Protein AF-A0A2V2RTF0-F1 (afdb_monomer_lite)

Secondary structure (DSSP, 8-state):
-PPP-PPPPHHHHTTEEEEEEEPPSEEEETTEEEE-EEEEESS---TTEEEEEEETTEEPPPEE--SSHHHHHHHHHHHHHTSTTEEEEEE-TTS-EEEEEEPTTPPP-EEEEEEEESS----EEEESSPEEEEEEEEEEE-GGGGGGS-GGGTTS-EEEEEESS----SSSSPPPEEEE-STTSB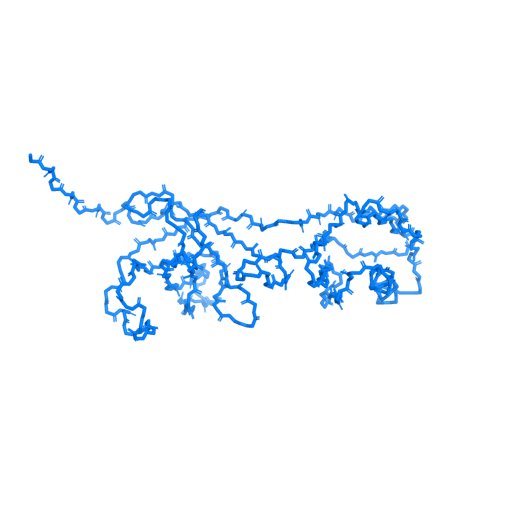T-EEEEEEEEEES--GGGTPPPEEEEEEEE-PPPTT--

Radius of gyration: 21.45 Å; chains: 1; bounding box: 54×46×63 Å

Structure (mmCIF, N/CA/C/O backbone):
data_AF-A0A2V2RTF0-F1
#
_entry.id   AF-A0A2V2RTF0-F1
#
loop_
_atom_site.group_PDB
_atom_site.id
_atom_site.type_symbol
_atom_site.label_atom_id
_atom_site.label_alt_id
_atom_site.label_comp_id
_atom_site.label_asym_id
_atom_site.label_entity_id
_atom_site.label_seq_id
_atom_site.pdbx_PDB_ins_code
_atom_site.Cartn_x
_atom_site.Cartn_y
_atom_site.Cartn_z
_atom_site.occupancy
_atom_site.B_iso_or_equiv
_atom_site.auth_seq_id
_atom_site.auth_comp_id
_atom_site.auth_asym_id
_atom_site.auth_atom_id
_atom_site.pdbx_PDB_model_num
ATOM 1 N N . MET A 1 1 ? -19.819 -15.162 41.326 1.00 40.41 1 MET A N 1
ATOM 2 C CA . MET A 1 1 ? -19.780 -13.685 41.301 1.00 40.41 1 MET A CA 1
ATOM 3 C C . MET A 1 1 ? -18.695 -13.285 40.323 1.00 40.41 1 MET A C 1
ATOM 5 O O . MET A 1 1 ? -17.547 -13.634 40.558 1.00 40.41 1 MET A O 1
ATOM 9 N N . ILE A 1 2 ? -19.062 -12.668 39.200 1.00 38.56 2 ILE A N 1
ATOM 10 C CA . ILE A 1 2 ? -18.085 -12.057 38.290 1.00 38.56 2 ILE A CA 1
ATOM 11 C C . ILE A 1 2 ? -17.623 -10.772 38.990 1.00 38.56 2 ILE A C 1
ATOM 13 O O . ILE A 1 2 ? -18.493 -10.026 39.449 1.00 38.56 2 ILE A O 1
ATOM 17 N N . PRO A 1 3 ? -16.313 -10.540 39.169 1.00 41.34 3 PRO A N 1
ATOM 18 C CA . PRO A 1 3 ? -15.844 -9.319 39.806 1.00 41.34 3 PRO A CA 1
ATOM 19 C C . PRO A 1 3 ? -16.335 -8.096 39.012 1.00 41.34 3 PRO A C 1
ATOM 21 O O . PRO A 1 3 ? -16.436 -8.175 37.783 1.00 41.34 3 PRO A O 1
ATOM 24 N N . PRO A 1 4 ? -16.657 -6.976 39.684 1.00 51.25 4 PRO A N 1
ATOM 25 C CA . PRO A 1 4 ? -16.938 -5.730 38.987 1.00 51.25 4 PRO A CA 1
ATOM 26 C C . PRO A 1 4 ? -15.730 -5.390 38.111 1.00 51.25 4 PRO A C 1
ATOM 28 O O . PRO A 1 4 ? -14.595 -5.448 38.580 1.00 51.25 4 PRO A O 1
ATOM 31 N N . ILE A 1 5 ? -15.965 -5.061 36.841 1.00 55.69 5 ILE A N 1
ATOM 32 C CA . ILE A 1 5 ? -14.917 -4.497 35.990 1.00 55.69 5 ILE A CA 1
ATOM 33 C C . ILE A 1 5 ? -14.564 -3.151 36.622 1.00 55.69 5 ILE A C 1
ATOM 35 O O . ILE A 1 5 ? -15.391 -2.237 36.605 1.00 55.69 5 ILE A O 1
ATOM 39 N N . GLU A 1 6 ? -13.387 -3.048 37.240 1.00 55.06 6 GLU A N 1
ATOM 40 C CA . GLU A 1 6 ? -12.936 -1.768 37.774 1.00 55.06 6 GLU A CA 1
ATOM 41 C C . GLU A 1 6 ? -12.882 -0.741 36.635 1.00 55.06 6 GLU A C 1
ATOM 43 O O . GLU A 1 6 ? -12.423 -1.068 35.532 1.00 55.06 6 GLU A O 1
ATOM 48 N N . PRO A 1 7 ? -13.381 0.489 36.854 1.00 58.69 7 PRO A N 1
ATOM 49 C CA . PRO A 1 7 ? -13.248 1.533 35.856 1.00 58.69 7 PRO A CA 1
ATOM 50 C C . PRO A 1 7 ? -11.755 1.755 35.611 1.00 58.69 7 PRO A C 1
ATOM 52 O O . PRO A 1 7 ? -11.016 2.053 36.548 1.00 58.69 7 PRO A O 1
ATOM 55 N N . LEU A 1 8 ? -11.324 1.591 34.355 1.00 57.06 8 LEU A N 1
ATOM 56 C CA . LEU A 1 8 ? -9.943 1.847 33.947 1.00 57.06 8 LEU A CA 1
ATOM 57 C C . LEU A 1 8 ? -9.476 3.186 34.519 1.00 57.06 8 LEU A C 1
ATOM 59 O O . LEU A 1 8 ? -10.174 4.200 34.393 1.00 57.06 8 LEU A O 1
ATOM 63 N N . SER A 1 9 ? -8.288 3.198 35.122 1.00 58.91 9 SER A N 1
ATOM 64 C CA . SER A 1 9 ? -7.698 4.435 35.623 1.00 58.91 9 SER A CA 1
ATOM 65 C C . SER A 1 9 ? -7.591 5.456 34.481 1.00 58.91 9 SER A C 1
ATOM 67 O O . SER A 1 9 ? -7.272 5.079 33.347 1.00 58.91 9 SER A O 1
ATOM 69 N N . PRO A 1 10 ? -7.781 6.765 34.739 1.00 53.75 10 PRO A N 1
ATOM 70 C CA . PRO A 1 10 ? -7.604 7.798 33.721 1.00 53.75 10 PRO A CA 1
ATOM 71 C C . PRO A 1 10 ? -6.243 7.701 33.020 1.00 53.75 10 PRO A C 1
ATOM 73 O O . PRO A 1 10 ? -6.144 7.969 31.829 1.00 53.75 10 PRO A O 1
ATOM 76 N N . PHE A 1 11 ? -5.204 7.256 33.736 1.00 50.38 11 PHE A N 1
ATOM 77 C CA . PHE A 1 11 ? -3.858 7.080 33.191 1.00 50.38 11 PHE A CA 1
ATOM 78 C C . PHE A 1 11 ? -3.692 5.841 32.318 1.00 50.38 11 PHE A C 1
ATOM 80 O O . PHE A 1 11 ? -2.831 5.819 31.444 1.00 50.38 11 PHE A O 1
ATOM 87 N N . GLU A 1 12 ? -4.529 4.828 32.514 1.00 53.38 12 GLU A N 1
ATOM 88 C CA . GLU A 1 12 ? -4.493 3.589 31.744 1.00 53.38 12 GLU A CA 1
ATOM 89 C C . GLU A 1 12 ? -5.116 3.713 30.358 1.00 53.38 12 GLU A C 1
ATOM 91 O O . GLU A 1 12 ? -4.855 2.857 29.512 1.00 53.38 12 GLU A O 1
ATOM 96 N N . VAL A 1 13 ? -5.907 4.765 30.154 1.00 60.66 13 VAL A N 1
ATOM 97 C CA . VAL A 1 13 ? -6.506 5.172 28.882 1.00 60.66 13 VAL A CA 1
ATOM 98 C C . VAL A 1 13 ? -5.481 5.883 27.988 1.00 60.66 13 VAL A C 1
ATOM 100 O O . VAL A 1 13 ? -5.520 5.748 26.761 1.00 60.66 13 VAL A O 1
ATOM 103 N N . PHE A 1 14 ? -4.530 6.603 28.589 1.00 65.62 14 PHE A N 1
ATOM 104 C CA . PHE A 1 14 ? -3.477 7.316 27.871 1.00 65.62 14 PHE A CA 1
ATOM 105 C C . PHE A 1 14 ? -2.354 6.365 27.426 1.00 65.62 14 PHE A C 1
ATOM 107 O O . PHE A 1 14 ? -1.974 5.445 28.144 1.00 65.62 14 PHE A O 1
ATOM 114 N N . ARG A 1 15 ? -1.788 6.613 26.234 1.00 77.44 15 ARG A N 1
ATOM 115 C CA . ARG A 1 15 ? -0.706 5.809 25.622 1.00 77.44 15 ARG A CA 1
ATOM 116 C C . ARG A 1 15 ? -1.048 4.324 25.443 1.00 77.44 15 ARG A C 1
ATOM 118 O O . ARG A 1 15 ? -0.169 3.466 25.475 1.00 77.44 15 ARG A O 1
ATOM 125 N N . THR A 1 16 ? -2.320 4.025 25.223 1.00 85.31 16 THR A N 1
ATOM 126 C CA . THR A 1 16 ? -2.782 2.684 24.888 1.00 85.31 16 THR A CA 1
ATOM 127 C C . THR A 1 16 ? -2.128 2.231 23.578 1.00 85.31 16 THR A C 1
ATOM 129 O O . THR A 1 16 ? -2.250 2.941 22.576 1.00 85.31 16 THR A O 1
ATOM 132 N N . PRO A 1 17 ? -1.425 1.084 23.554 1.00 87.62 17 PRO A N 1
ATOM 133 C CA . PRO A 1 17 ? -0.827 0.572 22.331 1.00 87.62 17 PRO A CA 1
ATOM 134 C C . PRO A 1 17 ? -1.913 0.142 21.343 1.00 87.62 17 PRO A C 1
ATOM 136 O O . PRO A 1 17 ? -2.856 -0.574 21.700 1.00 87.62 17 PRO A O 1
ATOM 139 N N . ILE A 1 18 ? -1.756 0.576 20.097 1.00 87.94 18 ILE A N 1
ATOM 140 C CA . ILE A 1 18 ? -2.642 0.243 18.985 1.00 87.94 18 ILE A CA 1
ATOM 141 C C . ILE A 1 18 ? -1.829 -0.262 17.793 1.00 87.94 18 ILE A C 1
ATOM 143 O O . ILE A 1 18 ? -0.667 0.107 17.602 1.00 87.94 18 ILE A O 1
ATOM 147 N N . GLN A 1 19 ? -2.465 -1.090 16.975 1.00 89.75 19 GLN A N 1
ATOM 148 C CA . GLN A 1 19 ? -1.982 -1.461 15.651 1.00 89.75 19 GLN A CA 1
ATOM 149 C C . GLN A 1 19 ? -2.931 -0.904 14.608 1.00 89.75 19 GLN A C 1
ATOM 151 O O . GLN A 1 19 ? -4.137 -1.134 14.680 1.00 89.75 19 GLN A O 1
ATOM 156 N N . ILE A 1 20 ? -2.372 -0.184 13.646 1.00 87.50 20 ILE A N 1
ATOM 157 C CA . ILE A 1 20 ? -3.095 0.310 12.484 1.00 87.50 20 ILE A CA 1
ATOM 158 C C . ILE A 1 20 ? -2.726 -0.595 11.316 1.00 87.50 20 ILE A C 1
ATOM 160 O O . ILE A 1 20 ? -1.548 -0.770 11.006 1.00 87.50 20 ILE A O 1
ATOM 164 N N . ARG A 1 21 ? -3.732 -1.186 10.689 1.00 85.19 21 ARG A N 1
ATOM 165 C CA . ARG A 1 21 ? -3.620 -1.974 9.471 1.00 85.19 21 ARG A CA 1
ATOM 166 C C . ARG A 1 21 ? -4.060 -1.093 8.309 1.00 85.19 21 ARG A C 1
ATOM 168 O O . ARG A 1 21 ? -5.244 -0.789 8.183 1.00 85.19 21 ARG A O 1
ATOM 175 N N . ARG A 1 22 ? -3.090 -0.691 7.490 1.00 84.44 22 ARG A N 1
ATOM 176 C CA . ARG A 1 22 ? -3.286 0.152 6.311 1.00 84.44 22 ARG A CA 1
ATOM 177 C C . ARG A 1 22 ? -3.278 -0.688 5.046 1.00 84.44 22 ARG A C 1
ATOM 179 O O . ARG A 1 22 ? -2.286 -1.364 4.769 1.00 84.44 22 ARG A O 1
ATOM 186 N N . PHE A 1 23 ? -4.377 -0.635 4.310 1.00 80.62 23 PHE A N 1
ATOM 187 C CA . PHE A 1 23 ? -4.570 -1.357 3.057 1.00 80.62 23 PHE A CA 1
ATOM 188 C C . PHE A 1 23 ? -3.757 -0.733 1.922 1.00 80.62 23 PHE A C 1
ATOM 190 O O . PHE A 1 23 ? -3.567 0.485 1.889 1.00 80.62 23 PHE A O 1
ATOM 197 N N . THR A 1 24 ? -3.272 -1.560 0.998 1.00 79.50 24 THR A N 1
ATOM 198 C CA . THR A 1 24 ? -2.854 -1.075 -0.324 1.00 79.50 24 THR A CA 1
ATOM 199 C C . THR A 1 24 ? -4.091 -0.989 -1.217 1.00 79.50 24 THR A C 1
ATOM 201 O O . THR A 1 24 ? -5.104 -1.621 -0.915 1.00 79.50 24 THR A O 1
ATOM 204 N N . ASP A 1 25 ? -4.056 -0.201 -2.301 1.00 78.69 25 ASP A N 1
ATOM 205 C CA . ASP A 1 25 ? -5.181 -0.206 -3.250 1.00 78.69 25 ASP A CA 1
ATOM 206 C C . ASP A 1 25 ? -5.380 -1.617 -3.813 1.00 78.69 25 ASP A C 1
ATOM 208 O O . ASP A 1 25 ? -4.416 -2.353 -4.022 1.00 78.69 25 ASP A O 1
ATOM 212 N N . GLY A 1 26 ? -6.630 -1.984 -4.066 1.00 80.31 26 GLY A N 1
ATOM 213 C CA . GLY A 1 26 ? -7.031 -3.349 -4.368 1.00 80.31 26 GLY A CA 1
ATOM 214 C C . GLY A 1 26 ? -8.495 -3.415 -4.784 1.00 80.31 26 GLY A C 1
ATOM 215 O O . GLY A 1 26 ? -9.051 -2.433 -5.275 1.00 80.31 26 GLY A O 1
ATOM 216 N N . PHE A 1 27 ? -9.125 -4.569 -4.587 1.00 70.00 27 PHE A N 1
ATOM 217 C CA . PHE A 1 27 ? -10.504 -4.808 -5.012 1.00 70.00 27 PHE A CA 1
ATOM 218 C C . PHE A 1 27 ? -11.276 -5.678 -4.015 1.00 70.00 27 PHE A C 1
ATOM 220 O O . PHE A 1 27 ? -10.701 -6.341 -3.155 1.00 70.00 27 PHE A O 1
ATOM 227 N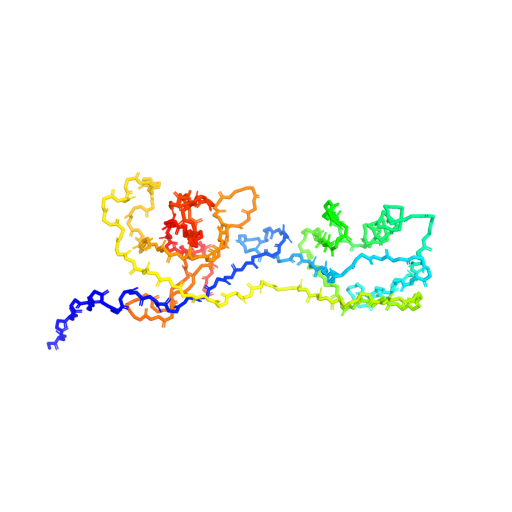 N . TYR A 1 28 ? -12.603 -5.707 -4.142 1.00 73.19 28 TYR A N 1
ATOM 228 C CA . TYR A 1 28 ? -13.455 -6.612 -3.370 1.00 73.19 28 TYR A CA 1
ATOM 229 C C . TYR A 1 28 ? -13.765 -7.887 -4.156 1.00 73.19 28 TYR A C 1
ATOM 231 O O . TYR A 1 28 ? -14.268 -7.829 -5.277 1.00 73.19 28 TYR A O 1
ATOM 239 N N . LEU A 1 29 ? -13.553 -9.042 -3.524 1.00 69.06 29 LEU A N 1
ATOM 240 C CA . LEU A 1 29 ? -13.979 -10.346 -4.023 1.00 69.06 29 LEU A CA 1
ATOM 241 C C . LEU A 1 29 ? -14.873 -11.022 -2.989 1.00 69.06 29 LEU A C 1
ATOM 243 O O . LEU A 1 29 ? -14.420 -11.340 -1.893 1.00 69.06 29 LEU A O 1
ATOM 247 N N . ASN A 1 30 ? -16.144 -11.245 -3.330 1.00 70.69 30 ASN A N 1
ATOM 248 C CA . ASN A 1 30 ? -17.133 -11.849 -2.425 1.00 70.69 30 ASN A CA 1
ATOM 249 C C . ASN A 1 30 ? -17.208 -11.140 -1.057 1.00 70.69 30 ASN A C 1
ATOM 251 O O . ASN A 1 30 ? -17.295 -11.779 -0.013 1.00 70.69 30 ASN A O 1
ATOM 255 N N . GLY A 1 31 ? -17.122 -9.806 -1.062 1.00 59.41 31 GLY A N 1
ATOM 256 C CA . GLY A 1 31 ? -17.108 -8.980 0.149 1.00 59.41 31 GLY A CA 1
ATOM 257 C C . GLY A 1 31 ? -15.755 -8.915 0.866 1.00 59.41 31 GLY A C 1
ATOM 258 O O . GLY A 1 31 ? -15.575 -8.067 1.728 1.00 59.41 31 GLY A O 1
ATOM 259 N N . ILE A 1 32 ? -14.766 -9.724 0.492 1.00 64.81 32 ILE A N 1
ATOM 260 C CA . ILE A 1 32 ? -13.442 -9.714 1.118 1.00 64.81 32 ILE A CA 1
ATOM 261 C C . ILE A 1 32 ? -12.512 -8.800 0.317 1.00 64.81 32 ILE A C 1
ATOM 263 O O . ILE A 1 32 ? -12.378 -8.966 -0.896 1.00 64.81 32 ILE A O 1
ATOM 267 N N . TRP A 1 33 ? -11.858 -7.854 0.994 1.00 75.69 33 TRP A N 1
ATOM 268 C CA . TRP A 1 33 ? -10.826 -7.025 0.373 1.00 75.69 33 TRP A CA 1
ATOM 269 C C . TRP A 1 33 ? -9.611 -7.865 -0.025 1.00 75.69 33 TRP A C 1
ATOM 271 O O . TRP A 1 33 ? -9.090 -8.639 0.780 1.00 75.69 33 TRP A O 1
ATOM 281 N N . GLN A 1 34 ? -9.171 -7.685 -1.263 1.00 78.19 34 GLN A N 1
ATOM 282 C CA . GLN A 1 34 ? -7.977 -8.277 -1.840 1.00 78.19 34 GLN A CA 1
ATOM 283 C C . GLN A 1 34 ? -6.987 -7.156 -2.144 1.00 78.19 34 GLN A C 1
ATOM 285 O O . GLN A 1 34 ? -7.315 -6.216 -2.867 1.00 78.19 34 GLN A O 1
ATOM 290 N N . GLU A 1 35 ? -5.780 -7.260 -1.592 1.00 81.88 35 GLU A N 1
ATOM 291 C CA . GLU A 1 35 ? -4.734 -6.257 -1.789 1.00 81.88 35 GLU A CA 1
ATOM 292 C C . GLU A 1 35 ? -4.179 -6.270 -3.216 1.00 81.88 35 GLU A C 1
ATOM 294 O O . GLU A 1 35 ? -3.954 -7.328 -3.814 1.00 81.88 35 GLU A O 1
ATOM 299 N N . GLY A 1 36 ? -3.848 -5.084 -3.716 1.00 87.50 36 GLY A N 1
ATOM 300 C CA . GLY A 1 36 ? -2.857 -4.916 -4.768 1.00 87.50 36 GLY A CA 1
ATOM 301 C C . GLY A 1 36 ? -1.431 -4.878 -4.216 1.00 87.50 36 GLY A C 1
ATOM 302 O O . GLY A 1 36 ? -1.185 -4.899 -3.006 1.00 87.50 36 GLY A O 1
ATOM 303 N N . SER A 1 37 ? -0.461 -4.789 -5.121 1.00 92.19 37 SER A N 1
ATOM 304 C CA . SER A 1 37 ? 0.954 -4.667 -4.758 1.00 92.19 37 SER A CA 1
ATOM 305 C C . SER A 1 37 ? 1.376 -3.208 -4.722 1.00 92.19 37 SER A C 1
ATOM 307 O O . SER A 1 37 ? 1.074 -2.456 -5.644 1.00 92.19 37 SER A O 1
ATOM 309 N N . GLN A 1 38 ? 2.157 -2.818 -3.723 1.00 93.31 38 GLN A N 1
ATOM 310 C CA . GLN A 1 38 ? 2.798 -1.510 -3.677 1.00 93.31 38 GLN A CA 1
ATOM 311 C C . GLN A 1 38 ? 4.318 -1.656 -3.674 1.00 93.31 38 GLN A C 1
ATOM 313 O O . GLN A 1 38 ? 4.877 -2.474 -2.947 1.00 93.31 38 GLN A O 1
ATOM 318 N N . VAL A 1 39 ? 4.986 -0.830 -4.470 1.00 95.88 39 VAL A N 1
ATOM 319 C CA . VAL A 1 39 ? 6.437 -0.666 -4.488 1.00 95.88 39 VAL A CA 1
ATOM 320 C C . VAL A 1 39 ? 6.755 0.765 -4.085 1.00 95.88 39 VAL A C 1
ATOM 322 O O . VAL A 1 39 ? 6.207 1.701 -4.661 1.00 95.88 39 VAL A O 1
ATOM 325 N N . VAL A 1 40 ? 7.647 0.936 -3.113 1.00 95.50 40 VAL A N 1
ATOM 326 C CA . VAL A 1 40 ? 8.103 2.243 -2.634 1.00 95.50 40 VAL A CA 1
ATOM 327 C C . VAL A 1 40 ? 9.612 2.344 -2.789 1.00 95.50 40 VAL A C 1
ATOM 329 O O . VAL A 1 40 ? 10.362 1.503 -2.292 1.00 95.50 40 VAL A O 1
ATOM 332 N N . LEU A 1 41 ? 10.055 3.403 -3.457 1.00 97.38 41 LEU A N 1
ATOM 333 C CA . LEU A 1 41 ? 11.454 3.779 -3.602 1.00 97.38 41 LEU A CA 1
ATOM 334 C C . LEU A 1 41 ? 11.805 4.841 -2.556 1.00 97.38 41 LEU A C 1
ATOM 336 O O . LEU A 1 41 ? 11.111 5.850 -2.422 1.00 97.38 41 LEU A O 1
ATOM 340 N N . ASN A 1 42 ? 12.912 4.670 -1.834 1.00 96.31 42 ASN A N 1
ATOM 341 C CA . ASN A 1 42 ? 13.341 5.687 -0.863 1.00 96.31 42 ASN A CA 1
ATOM 342 C C . ASN A 1 42 ? 13.807 7.000 -1.536 1.00 96.31 42 ASN A C 1
ATOM 344 O O . ASN A 1 42 ? 13.704 8.085 -0.956 1.00 96.31 42 ASN A O 1
ATOM 348 N N . THR A 1 43 ? 14.284 6.916 -2.777 1.00 96.00 43 THR A N 1
ATOM 349 C CA . THR A 1 43 ? 14.675 8.043 -3.626 1.00 96.00 43 THR A CA 1
ATOM 350 C C . THR A 1 43 ? 14.258 7.791 -5.073 1.00 96.00 43 THR A C 1
ATOM 352 O O . THR A 1 43 ? 13.930 6.668 -5.446 1.00 96.00 43 THR A O 1
ATOM 355 N N . VAL A 1 44 ? 14.241 8.843 -5.888 1.00 96.31 44 VAL A N 1
ATOM 356 C CA . VAL A 1 44 ? 13.858 8.747 -7.302 1.00 96.31 44 VAL A CA 1
ATOM 357 C C . VAL A 1 44 ? 14.929 8.031 -8.128 1.00 96.31 44 VAL A C 1
ATOM 359 O O . VAL A 1 44 ? 16.107 8.024 -7.766 1.00 96.31 44 VAL A O 1
ATOM 362 N N . LEU A 1 45 ? 14.521 7.465 -9.265 1.00 97.19 45 LEU A N 1
ATOM 363 C CA . LEU A 1 45 ? 15.448 6.925 -10.260 1.00 97.19 45 LEU A CA 1
ATOM 364 C C . LEU A 1 45 ? 16.265 8.053 -10.908 1.00 97.19 45 LEU A C 1
ATOM 366 O O . LEU A 1 45 ? 15.763 9.159 -11.120 1.00 97.19 45 LEU A O 1
ATOM 370 N N . ILE A 1 46 ? 17.508 7.749 -11.270 1.00 96.75 46 ILE A N 1
ATOM 371 C CA . ILE A 1 46 ? 18.437 8.668 -11.931 1.00 96.75 46 ILE A CA 1
ATOM 372 C C . ILE A 1 46 ? 19.075 8.037 -13.172 1.00 96.75 46 ILE A C 1
ATOM 374 O O . ILE A 1 46 ? 19.028 6.823 -13.382 1.00 96.75 46 ILE A O 1
ATOM 378 N N . THR A 1 47 ? 19.727 8.874 -13.982 1.00 97.44 47 THR A N 1
ATOM 379 C CA . THR A 1 47 ? 20.461 8.445 -15.175 1.00 97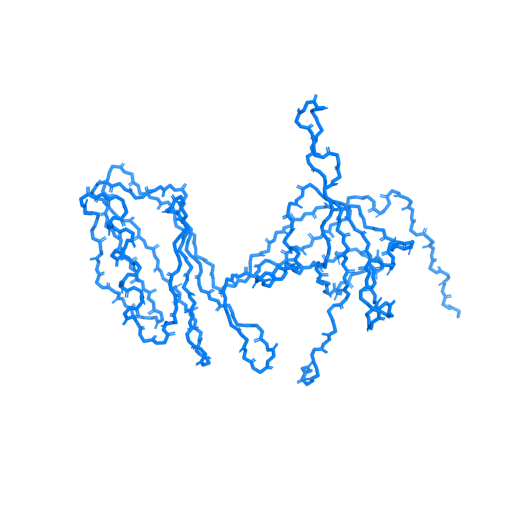.44 47 THR A CA 1
ATOM 380 C C . THR A 1 47 ? 21.423 7.297 -14.880 1.00 97.44 47 THR A C 1
ATOM 382 O O . THR A 1 47 ? 22.228 7.350 -13.949 1.00 97.44 47 THR A O 1
ATOM 385 N N . GLY A 1 48 ? 21.342 6.257 -15.711 1.00 96.75 48 GLY A N 1
ATOM 386 C CA . GLY A 1 48 ? 22.149 5.044 -15.600 1.00 96.75 48 GLY A CA 1
ATOM 387 C C . GLY A 1 48 ? 21.538 3.948 -14.726 1.00 96.75 48 GLY A C 1
ATOM 388 O O . GLY A 1 48 ? 22.074 2.842 -14.725 1.00 96.75 48 GLY A O 1
ATOM 389 N N . ASN A 1 49 ? 20.435 4.208 -14.012 1.00 98.06 49 ASN A N 1
ATOM 390 C CA . ASN A 1 49 ? 19.697 3.140 -13.342 1.00 98.06 49 ASN A CA 1
ATOM 391 C C . ASN A 1 49 ? 19.042 2.187 -14.349 1.00 98.06 49 ASN A C 1
ATOM 393 O O . ASN A 1 49 ? 18.654 2.594 -15.441 1.00 98.06 49 ASN A O 1
ATOM 397 N N . VAL A 1 50 ? 18.872 0.927 -13.960 1.00 98.19 50 VAL A N 1
ATOM 398 C CA . VAL A 1 50 ? 18.107 -0.087 -14.688 1.00 98.19 50 VAL A CA 1
ATOM 399 C C . VAL A 1 50 ? 17.196 -0.801 -13.701 1.00 98.19 50 VAL A C 1
ATOM 401 O O . VAL A 1 50 ? 17.643 -1.246 -12.646 1.00 98.19 50 VAL A O 1
ATOM 404 N N . VAL A 1 51 ? 15.912 -0.882 -14.035 1.00 98.38 51 VAL A N 1
ATOM 405 C CA . VAL A 1 51 ? 14.883 -1.503 -13.204 1.00 98.38 51 VAL A CA 1
ATOM 406 C C . VAL A 1 51 ? 14.620 -2.924 -13.685 1.00 98.38 51 VAL A C 1
ATOM 408 O O . VAL A 1 51 ? 14.379 -3.153 -14.872 1.00 98.38 51 VAL A O 1
ATOM 411 N N . HIS A 1 52 ? 14.627 -3.872 -12.753 1.00 97.94 52 HIS A N 1
ATOM 412 C CA . HIS A 1 52 ? 14.251 -5.261 -12.984 1.00 97.94 52 HIS A CA 1
ATOM 413 C C . HIS A 1 52 ? 13.056 -5.607 -12.103 1.00 97.94 52 HIS A C 1
ATOM 415 O O . HIS A 1 52 ? 13.071 -5.346 -10.900 1.00 97.94 52 HIS A O 1
ATOM 421 N N . ILE A 1 53 ? 12.025 -6.199 -12.702 1.00 98.12 53 ILE A N 1
ATOM 422 C CA . ILE A 1 53 ? 10.764 -6.505 -12.024 1.00 98.12 53 ILE A CA 1
ATOM 423 C C . ILE A 1 53 ? 10.439 -7.976 -12.250 1.00 98.12 53 ILE A C 1
ATOM 425 O O . ILE A 1 53 ? 10.558 -8.478 -13.367 1.00 98.12 53 ILE A O 1
ATOM 429 N N . THR A 1 54 ? 10.009 -8.662 -11.196 1.00 97.38 54 THR A N 1
ATOM 430 C CA . THR A 1 54 ? 9.339 -9.962 -11.302 1.00 97.38 54 THR A CA 1
ATOM 431 C C . THR A 1 54 ? 7.916 -9.810 -10.796 1.00 97.38 54 THR A C 1
ATOM 433 O O . THR A 1 54 ? 7.711 -9.422 -9.645 1.00 97.38 54 THR A O 1
ATOM 436 N N . TYR A 1 55 ? 6.946 -10.106 -11.655 1.00 95.31 55 TYR A N 1
ATOM 437 C CA . TYR A 1 55 ? 5.519 -9.978 -11.382 1.00 95.31 55 TYR A CA 1
ATOM 438 C C . TYR A 1 55 ? 4.830 -11.330 -11.546 1.00 95.31 55 TYR A C 1
ATOM 440 O O . TYR A 1 55 ? 4.990 -11.976 -12.579 1.00 95.31 55 TYR A O 1
ATOM 448 N N . ASN A 1 56 ? 4.087 -11.775 -10.532 1.00 93.06 56 ASN A N 1
ATOM 449 C CA . ASN A 1 56 ? 3.426 -13.084 -10.491 1.00 93.06 56 ASN A CA 1
ATOM 450 C C . ASN A 1 56 ? 4.338 -14.252 -10.941 1.00 93.06 56 ASN A C 1
ATOM 452 O O . ASN A 1 56 ? 3.915 -15.173 -11.635 1.00 93.06 56 ASN A O 1
ATOM 456 N N . GLY A 1 57 ? 5.616 -14.204 -10.556 1.00 92.75 57 GLY A N 1
ATOM 457 C CA . GLY A 1 57 ? 6.646 -15.193 -10.882 1.00 92.75 57 GLY A CA 1
ATOM 458 C C . GLY A 1 57 ? 7.311 -15.019 -12.252 1.00 92.75 57 GLY A C 1
ATOM 459 O O . GLY A 1 57 ? 8.275 -15.724 -12.542 1.00 92.75 57 GLY A O 1
ATOM 460 N N . VAL A 1 58 ? 6.854 -14.077 -13.079 1.00 93.88 58 VAL A N 1
ATOM 461 C CA . VAL A 1 58 ? 7.401 -13.806 -14.415 1.00 93.88 58 VAL A CA 1
ATOM 462 C C . VAL A 1 58 ? 8.358 -12.621 -14.362 1.00 93.88 58 VAL A C 1
ATOM 464 O O . VAL A 1 58 ? 8.004 -11.537 -13.900 1.00 93.88 58 VAL A O 1
ATOM 467 N N . SER A 1 59 ? 9.584 -12.817 -14.849 1.00 96.56 59 SER A N 1
ATOM 468 C CA . SER A 1 59 ? 10.552 -11.728 -14.985 1.00 96.56 59 SER A CA 1
ATOM 469 C C . SER A 1 59 ? 10.209 -10.873 -16.203 1.00 96.56 59 SER A C 1
ATOM 471 O O . SER A 1 59 ? 10.085 -11.385 -17.317 1.00 96.56 59 SER A O 1
ATOM 473 N N . LEU A 1 60 ? 10.042 -9.572 -15.981 1.00 97.25 60 LEU A N 1
ATOM 474 C CA . LEU A 1 60 ? 9.786 -8.607 -17.043 1.00 97.25 60 LEU A CA 1
ATOM 475 C C . LEU A 1 60 ? 11.095 -8.205 -17.724 1.00 97.25 60 LEU A C 1
ATOM 477 O O . LEU A 1 60 ? 12.177 -8.298 -17.141 1.00 97.25 60 LEU A O 1
ATOM 481 N N . ALA A 1 61 ? 10.991 -7.703 -18.955 1.00 97.50 61 ALA A N 1
ATOM 482 C CA . ALA A 1 61 ? 12.129 -7.085 -19.622 1.00 97.50 61 ALA A CA 1
ATOM 483 C C . ALA A 1 61 ? 12.659 -5.906 -18.789 1.00 97.50 61 ALA A C 1
ATOM 485 O O . ALA A 1 61 ? 11.885 -5.087 -18.292 1.00 97.50 61 ALA A O 1
ATOM 486 N N . SER A 1 62 ? 13.982 -5.825 -18.646 1.00 97.50 62 SER A N 1
ATOM 487 C CA . SER A 1 62 ? 14.644 -4.764 -17.883 1.00 97.50 62 SER A CA 1
ATOM 488 C C . SER A 1 62 ? 14.363 -3.386 -18.485 1.00 97.50 62 SER A C 1
ATOM 490 O O . SER A 1 62 ? 14.443 -3.209 -19.701 1.00 97.50 62 SER A O 1
ATOM 492 N N . ILE A 1 63 ? 14.096 -2.398 -17.631 1.00 98.25 63 ILE A N 1
ATOM 493 C CA . ILE A 1 63 ? 13.724 -1.039 -18.037 1.00 98.25 63 ILE A CA 1
ATOM 494 C C . ILE A 1 63 ? 14.858 -0.085 -17.645 1.00 98.25 63 ILE A C 1
ATOM 496 O O . ILE A 1 63 ? 14.989 0.251 -16.465 1.00 98.25 63 ILE A O 1
ATOM 500 N N . PRO A 1 64 ? 15.718 0.343 -18.586 1.00 97.88 64 PRO A N 1
ATOM 501 C CA . PRO A 1 64 ? 16.751 1.325 -18.291 1.00 97.88 64 PRO A CA 1
ATOM 502 C C . PRO A 1 64 ? 16.139 2.709 -18.060 1.00 97.88 64 PRO A C 1
ATOM 504 O O . PRO A 1 64 ? 15.121 3.062 -18.657 1.00 97.88 64 PRO A O 1
ATOM 507 N N . PHE A 1 65 ? 16.793 3.522 -17.234 1.00 98.06 65 PHE A N 1
ATOM 508 C CA . PHE A 1 65 ? 16.497 4.942 -17.139 1.00 98.06 65 PHE A CA 1
ATOM 509 C C . PHE A 1 65 ? 16.718 5.586 -18.505 1.00 98.06 65 PHE A C 1
ATOM 511 O O . PHE A 1 65 ? 17.774 5.429 -19.123 1.00 98.06 65 PHE A O 1
ATOM 518 N N . THR A 1 66 ? 15.704 6.304 -18.972 1.00 94.31 66 THR A N 1
ATOM 519 C CA . THR A 1 66 ? 15.686 6.912 -20.304 1.00 94.31 66 THR A CA 1
ATOM 520 C C . THR A 1 66 ? 15.902 8.425 -20.218 1.00 94.31 66 THR A C 1
ATOM 522 O O . THR A 1 66 ? 16.669 8.907 -19.395 1.00 94.31 66 THR A O 1
ATOM 525 N N . ILE A 1 67 ? 15.260 9.202 -21.090 1.00 91.00 67 ILE A N 1
ATOM 526 C CA . ILE A 1 67 ? 15.484 10.644 -21.263 1.00 91.00 67 ILE A CA 1
ATOM 527 C C . ILE A 1 67 ? 15.262 11.418 -19.955 1.00 91.00 67 ILE A C 1
ATOM 529 O O . ILE A 1 67 ? 15.972 12.378 -19.667 1.00 91.00 67 ILE A O 1
ATOM 533 N N . ASN A 1 68 ? 14.262 11.019 -19.169 1.00 94.88 68 ASN A N 1
ATOM 534 C CA . ASN A 1 68 ? 13.950 11.631 -17.884 1.00 94.88 68 ASN A CA 1
ATOM 535 C C . ASN A 1 68 ? 13.175 10.663 -16.975 1.00 94.88 68 ASN A C 1
ATOM 537 O O . ASN A 1 68 ? 12.735 9.587 -17.399 1.00 94.88 68 ASN A O 1
ATOM 541 N N . LEU A 1 69 ? 12.990 11.077 -15.718 1.00 95.56 69 LEU A N 1
ATOM 542 C CA . LEU A 1 69 ? 12.273 10.308 -14.703 1.00 95.56 69 LEU A CA 1
ATOM 543 C C . LEU A 1 69 ? 10.832 10.003 -15.129 1.00 95.56 69 LEU A C 1
ATOM 545 O O . LEU A 1 69 ? 10.442 8.844 -15.106 1.00 95.56 69 LEU A O 1
ATOM 549 N N . ALA A 1 70 ? 10.069 11.004 -15.579 1.00 94.38 70 ALA A N 1
ATOM 550 C CA . ALA A 1 70 ? 8.660 10.826 -15.944 1.00 94.38 70 ALA A CA 1
ATOM 551 C C . ALA A 1 70 ? 8.472 9.789 -17.066 1.00 94.38 70 ALA A C 1
ATOM 553 O O . ALA A 1 70 ? 7.602 8.928 -16.984 1.00 94.38 70 ALA A O 1
ATOM 554 N N . THR A 1 71 ? 9.339 9.820 -18.079 1.00 95.88 71 THR A N 1
ATOM 555 C CA . THR A 1 71 ? 9.324 8.857 -19.191 1.00 95.88 71 THR A CA 1
ATOM 556 C C . THR A 1 71 ? 9.686 7.459 -18.698 1.00 95.88 71 THR A C 1
ATOM 558 O O . THR A 1 71 ? 9.033 6.485 -19.058 1.00 95.88 71 THR A O 1
ATOM 561 N N . THR A 1 72 ? 10.691 7.350 -17.826 1.00 97.56 72 THR A N 1
ATOM 562 C CA . THR A 1 72 ? 11.100 6.068 -17.234 1.00 97.56 72 THR A CA 1
ATOM 563 C C . THR A 1 72 ? 9.982 5.464 -16.378 1.00 97.56 72 THR A C 1
ATOM 565 O O . THR A 1 72 ? 9.687 4.278 -16.501 1.00 97.56 72 THR A O 1
ATOM 568 N N . MET A 1 73 ? 9.306 6.278 -15.566 1.00 97.31 73 MET A N 1
ATOM 569 C CA . MET A 1 73 ? 8.166 5.845 -14.753 1.00 97.31 73 MET A CA 1
ATOM 570 C C . MET A 1 73 ? 6.972 5.428 -15.619 1.00 97.31 73 MET A C 1
ATOM 572 O O . MET A 1 73 ? 6.366 4.396 -15.347 1.00 97.31 73 MET A O 1
ATOM 576 N N . ALA A 1 74 ? 6.685 6.148 -16.708 1.00 96.31 74 ALA A N 1
ATOM 577 C CA . ALA A 1 74 ? 5.650 5.759 -17.668 1.00 96.31 74 ALA A CA 1
ATOM 578 C C . ALA A 1 74 ? 5.957 4.414 -18.356 1.00 96.31 74 ALA A C 1
ATOM 580 O O . ALA A 1 74 ? 5.049 3.617 -18.583 1.00 96.31 74 ALA A O 1
ATOM 581 N N . LEU A 1 75 ? 7.231 4.119 -18.644 1.00 97.88 75 LEU A N 1
ATOM 582 C CA . LEU A 1 75 ? 7.643 2.814 -19.176 1.00 97.88 75 LEU A CA 1
ATOM 583 C C . LEU A 1 75 ? 7.451 1.687 -18.152 1.00 97.88 75 LEU A C 1
ATOM 585 O O . LEU A 1 75 ? 6.973 0.615 -18.518 1.00 97.88 75 LEU A O 1
ATOM 589 N N . ILE A 1 76 ? 7.767 1.931 -16.875 1.00 97.94 76 ILE A N 1
ATOM 590 C CA . ILE A 1 76 ? 7.490 0.981 -15.783 1.00 97.94 76 ILE A CA 1
ATOM 591 C C . ILE A 1 76 ? 5.985 0.728 -15.664 1.00 97.94 76 ILE A C 1
ATOM 593 O O . ILE A 1 76 ? 5.560 -0.427 -15.604 1.00 97.94 76 ILE A O 1
ATOM 597 N N . GLN A 1 77 ? 5.180 1.793 -15.693 1.00 97.81 77 GLN A N 1
ATOM 598 C CA . GLN A 1 77 ? 3.722 1.704 -15.665 1.00 97.81 77 GLN A CA 1
ATOM 599 C C . GLN A 1 77 ? 3.195 0.845 -16.816 1.00 97.81 77 GLN A C 1
ATOM 601 O O . GLN A 1 77 ? 2.420 -0.079 -16.588 1.00 97.81 77 GLN A O 1
ATOM 606 N N . ALA A 1 78 ? 3.647 1.117 -18.043 1.00 97.50 78 ALA A N 1
ATOM 607 C CA . ALA A 1 78 ? 3.223 0.396 -19.236 1.00 97.50 78 ALA A CA 1
ATOM 608 C C . ALA A 1 78 ? 3.627 -1.085 -19.197 1.00 97.50 78 ALA A C 1
ATOM 610 O O . ALA A 1 78 ? 2.828 -1.945 -19.561 1.00 97.50 78 ALA A O 1
ATOM 611 N N . ALA A 1 79 ? 4.836 -1.402 -18.725 1.00 97.44 79 ALA A N 1
ATOM 612 C CA . ALA A 1 79 ? 5.304 -2.782 -18.616 1.00 97.44 79 ALA A CA 1
ATOM 613 C C . ALA A 1 79 ? 4.473 -3.608 -17.620 1.00 97.44 79 ALA A C 1
ATOM 615 O O . ALA A 1 79 ? 4.175 -4.773 -17.890 1.00 97.44 79 ALA A O 1
ATOM 616 N N . LEU A 1 80 ? 4.082 -3.002 -16.493 1.00 97.06 80 LEU A N 1
ATOM 617 C CA . LEU A 1 80 ? 3.207 -3.623 -15.497 1.00 97.06 80 LEU A CA 1
ATOM 618 C C . LEU A 1 80 ? 1.759 -3.735 -15.998 1.00 97.06 80 LEU A C 1
ATOM 620 O O . LEU A 1 80 ? 1.167 -4.799 -15.871 1.00 97.06 80 LEU A O 1
ATOM 624 N N . LEU A 1 81 ? 1.211 -2.691 -16.628 1.00 96.25 81 LEU A N 1
ATOM 625 C CA . LEU A 1 81 ? -0.133 -2.717 -17.231 1.00 96.25 81 LEU A CA 1
ATOM 626 C C . LEU A 1 81 ? -0.267 -3.751 -18.354 1.00 96.25 81 LEU A C 1
ATOM 628 O O . LEU A 1 81 ? -1.354 -4.265 -18.589 1.00 96.25 81 LEU A O 1
ATOM 632 N N . ALA A 1 82 ? 0.824 -4.058 -19.056 1.00 95.75 82 ALA A N 1
ATOM 633 C CA . ALA A 1 82 ? 0.838 -5.084 -20.092 1.00 95.75 82 ALA A CA 1
ATOM 634 C C . ALA A 1 82 ? 0.797 -6.518 -19.532 1.00 95.75 82 ALA A C 1
ATOM 636 O O . ALA A 1 82 ? 0.656 -7.464 -20.309 1.00 95.75 82 ALA A O 1
ATOM 637 N N . GLN A 1 83 ? 0.947 -6.704 -18.215 1.00 94.50 83 GLN A N 1
ATOM 638 C CA . GLN A 1 83 ? 0.855 -8.028 -17.607 1.00 94.50 83 GLN A CA 1
ATOM 639 C C . GLN A 1 83 ? -0.598 -8.515 -17.563 1.00 94.50 83 GLN A C 1
ATOM 641 O O . GLN A 1 83 ? -1.520 -7.722 -17.361 1.00 94.50 83 GLN A O 1
ATOM 646 N N . PRO A 1 84 ? -0.833 -9.829 -17.731 1.00 91.38 84 PRO A N 1
ATOM 647 C CA . PRO A 1 84 ? -2.174 -10.379 -17.618 1.00 91.38 84 PRO A CA 1
ATOM 648 C C . PRO A 1 84 ? -2.739 -10.131 -16.218 1.00 91.38 84 PRO A C 1
ATOM 650 O O . PRO A 1 84 ? -2.030 -10.248 -15.219 1.00 91.38 84 PRO A O 1
ATOM 653 N N . ASN A 1 85 ? -4.044 -9.859 -16.159 1.00 89.19 85 ASN A N 1
ATOM 654 C CA . ASN A 1 85 ? -4.797 -9.641 -14.923 1.00 89.19 85 ASN A CA 1
ATOM 655 C C . ASN A 1 85 ? -4.365 -8.415 -14.103 1.00 89.19 85 ASN A C 1
ATOM 657 O O . ASN A 1 85 ? -4.614 -8.376 -12.900 1.00 89.19 85 ASN A O 1
ATOM 661 N N . VAL A 1 86 ? -3.764 -7.407 -14.735 1.00 93.50 86 VAL A N 1
ATOM 662 C CA . VAL A 1 86 ? -3.590 -6.076 -14.142 1.00 93.50 86 VAL A CA 1
ATOM 663 C C . VAL A 1 86 ? -4.720 -5.176 -14.631 1.00 93.50 86 VAL A C 1
ATOM 665 O O . VAL A 1 86 ? -4.927 -5.036 -15.833 1.00 93.50 86 VAL A O 1
ATOM 668 N N . GLU A 1 87 ? -5.472 -4.585 -13.704 1.00 92.38 87 GLU A N 1
ATOM 669 C CA . GLU A 1 87 ? -6.531 -3.620 -14.019 1.00 92.38 87 GLU A CA 1
ATOM 670 C C . GLU A 1 87 ? -5.953 -2.214 -14.153 1.00 92.38 87 GLU A C 1
ATOM 672 O O . GLU A 1 87 ? -6.238 -1.498 -15.113 1.00 92.38 87 GLU A O 1
ATOM 677 N N . GLN A 1 88 ? -5.113 -1.822 -13.195 1.00 92.69 88 GLN A N 1
ATOM 678 C CA . GLN A 1 88 ? -4.592 -0.468 -13.120 1.00 92.69 88 GLN A CA 1
ATOM 679 C C . GLN A 1 88 ? -3.208 -0.441 -12.472 1.00 92.69 88 GLN A C 1
ATOM 681 O O . GLN A 1 88 ? -2.891 -1.228 -11.583 1.00 92.69 88 GLN A O 1
ATOM 686 N N . VAL A 1 89 ? -2.378 0.510 -12.898 1.00 95.69 89 VAL A N 1
ATOM 687 C CA . VAL A 1 89 ? -1.111 0.836 -12.242 1.00 95.69 89 VAL A CA 1
ATOM 688 C C . VAL A 1 89 ? -1.090 2.332 -11.996 1.00 95.69 89 VAL A C 1
ATOM 690 O O . VAL A 1 89 ? -1.177 3.113 -12.943 1.00 95.69 89 VAL A O 1
ATOM 693 N N . ASN A 1 90 ? -0.966 2.723 -10.736 1.00 93.44 90 ASN A N 1
ATOM 694 C CA . ASN A 1 90 ? -0.900 4.111 -10.304 1.00 93.44 90 ASN A CA 1
ATOM 695 C C . ASN A 1 90 ? 0.523 4.454 -9.878 1.00 93.44 90 ASN A C 1
ATOM 697 O O . ASN A 1 90 ? 1.177 3.671 -9.193 1.00 93.44 90 ASN A O 1
ATOM 701 N N . ILE A 1 91 ? 0.992 5.638 -10.265 1.00 95.25 91 ILE A N 1
ATOM 702 C CA . ILE A 1 91 ? 2.284 6.177 -9.837 1.00 95.25 91 ILE A CA 1
ATOM 703 C C . ILE A 1 91 ? 2.023 7.480 -9.094 1.00 95.25 91 ILE A C 1
ATOM 705 O O . ILE A 1 91 ? 1.269 8.332 -9.568 1.00 95.25 91 ILE A O 1
ATOM 709 N N . SER A 1 92 ? 2.621 7.625 -7.915 1.00 93.31 92 SER A N 1
ATOM 710 C CA . SER A 1 92 ? 2.507 8.841 -7.115 1.00 93.31 92 SER A CA 1
ATOM 711 C C . SER A 1 92 ? 3.160 10.038 -7.808 1.00 93.31 92 SER A C 1
ATOM 713 O O . SER A 1 92 ? 4.092 9.909 -8.601 1.00 93.31 92 SER A O 1
ATOM 715 N N . THR A 1 93 ? 2.706 11.243 -7.471 1.00 91.50 93 THR A N 1
ATOM 716 C CA . THR A 1 93 ? 3.217 12.495 -8.056 1.00 91.50 93 THR A CA 1
ATOM 717 C C . THR A 1 93 ? 4.702 12.739 -7.771 1.00 91.50 93 THR A C 1
ATOM 719 O O . THR A 1 93 ? 5.387 13.372 -8.572 1.00 91.50 93 THR A O 1
ATOM 722 N N . ASP A 1 94 ? 5.226 12.202 -6.667 1.00 93.12 94 ASP A N 1
ATOM 723 C CA . ASP A 1 94 ? 6.649 12.240 -6.314 1.00 93.12 94 ASP A CA 1
ATOM 724 C C . ASP A 1 94 ? 7.488 11.145 -7.001 1.00 93.12 94 ASP A C 1
ATOM 726 O O . ASP A 1 94 ? 8.706 11.115 -6.824 1.00 93.12 94 ASP A O 1
ATOM 730 N N . ASN A 1 95 ? 6.864 10.291 -7.825 1.00 94.44 95 ASN A N 1
ATOM 731 C CA . ASN A 1 95 ? 7.491 9.213 -8.597 1.00 94.44 95 ASN A CA 1
ATOM 732 C C . ASN A 1 95 ? 8.238 8.171 -7.748 1.00 94.44 95 ASN A C 1
ATOM 734 O O . ASN A 1 95 ? 9.197 7.553 -8.214 1.00 94.44 95 ASN A O 1
ATOM 738 N N . LYS A 1 96 ? 7.814 7.977 -6.497 1.00 95.25 96 LYS A N 1
ATOM 739 C CA . LYS A 1 96 ? 8.429 7.011 -5.576 1.00 95.25 96 LYS A CA 1
ATOM 740 C C . LYS A 1 96 ? 7.551 5.811 -5.276 1.00 95.25 96 LYS A C 1
ATOM 742 O O . LYS A 1 96 ? 8.087 4.760 -4.941 1.00 95.25 96 LYS A O 1
ATOM 747 N N . THR A 1 97 ? 6.239 5.952 -5.410 1.00 94.38 97 THR A N 1
ATOM 748 C CA . THR A 1 97 ? 5.281 4.900 -5.086 1.00 94.38 97 THR A CA 1
ATOM 749 C C . THR A 1 97 ? 4.602 4.421 -6.355 1.00 94.38 97 THR A C 1
ATOM 751 O O . THR A 1 97 ? 4.061 5.217 -7.122 1.00 94.38 97 THR A O 1
ATOM 754 N N . ILE A 1 98 ? 4.630 3.111 -6.564 1.00 95.88 98 ILE A N 1
ATOM 755 C CA . ILE A 1 98 ? 3.956 2.422 -7.659 1.00 95.88 98 ILE A CA 1
ATOM 756 C C . ILE A 1 98 ? 2.957 1.462 -7.022 1.00 95.88 98 ILE A C 1
ATOM 758 O O . ILE A 1 98 ? 3.349 0.607 -6.231 1.00 95.88 98 ILE A O 1
ATOM 762 N N . THR A 1 99 ? 1.684 1.585 -7.373 1.00 93.19 99 THR A N 1
ATOM 763 C CA . THR A 1 99 ? 0.617 0.702 -6.899 1.00 93.19 99 THR A CA 1
ATOM 764 C C . THR A 1 99 ? 0.048 -0.069 -8.080 1.00 93.19 99 THR A C 1
ATOM 766 O O . THR A 1 99 ? -0.378 0.536 -9.060 1.00 93.19 99 THR A O 1
ATOM 769 N N . VAL A 1 100 ? 0.049 -1.395 -7.996 1.00 93.75 100 VAL A N 1
ATOM 770 C CA . VAL A 1 100 ? -0.473 -2.314 -9.011 1.00 93.75 100 VAL A CA 1
ATOM 771 C C . VAL A 1 100 ? -1.765 -2.924 -8.486 1.00 93.75 100 VAL A C 1
ATOM 773 O O . VAL A 1 100 ? -1.752 -3.668 -7.505 1.00 93.75 100 VAL A O 1
ATOM 776 N N . ILE A 1 101 ? -2.868 -2.605 -9.152 1.00 90.38 101 ILE A N 1
ATOM 777 C CA . ILE A 1 101 ? -4.210 -3.084 -8.837 1.00 90.38 101 ILE A CA 1
ATOM 778 C C . ILE A 1 101 ? -4.533 -4.215 -9.823 1.00 90.38 101 ILE A C 1
ATOM 780 O O . ILE A 1 101 ? -4.546 -3.986 -11.039 1.00 90.38 101 ILE A O 1
ATOM 784 N N . PRO A 1 102 ? -4.743 -5.446 -9.338 1.00 89.81 102 PRO A N 1
ATOM 785 C CA . PRO A 1 102 ? -5.094 -6.570 -10.193 1.00 89.81 102 PRO A CA 1
ATOM 786 C C . PRO A 1 102 ? -6.566 -6.528 -10.611 1.00 89.81 102 PRO A C 1
ATOM 788 O O . PRO A 1 102 ? -7.415 -5.999 -9.900 1.00 89.81 102 PRO A O 1
ATOM 791 N N . LEU A 1 103 ? -6.866 -7.172 -11.736 1.00 89.00 103 LEU A N 1
ATOM 792 C CA . LEU A 1 103 ? -8.228 -7.406 -12.193 1.00 89.00 103 LEU A CA 1
ATOM 793 C C . LEU A 1 103 ? -8.886 -8.527 -11.366 1.00 89.00 103 LEU A C 1
ATOM 795 O O . LEU A 1 103 ? -8.318 -9.629 -11.291 1.00 89.00 103 LEU A O 1
ATOM 799 N N . PRO A 1 104 ? -10.107 -8.324 -10.833 1.00 83.81 104 PRO A N 1
ATOM 800 C CA . PRO A 1 104 ? -10.842 -9.376 -10.139 1.00 83.81 104 PRO A CA 1
ATOM 801 C C . PRO A 1 104 ? -11.025 -10.629 -11.019 1.00 83.81 104 PRO A C 1
ATOM 803 O O . PRO A 1 104 ? -11.315 -10.496 -12.210 1.00 83.81 104 PRO A O 1
ATOM 806 N N . PRO A 1 105 ? -10.903 -11.859 -10.478 1.00 84.56 105 PRO A N 1
ATOM 807 C CA . PRO A 1 105 ? -10.665 -12.224 -9.077 1.00 84.56 105 PRO A CA 1
ATOM 808 C C . PRO A 1 105 ? -9.177 -12.442 -8.728 1.00 84.56 105 PRO A C 1
ATOM 810 O O . PRO A 1 105 ? -8.871 -13.107 -7.739 1.00 84.56 105 PRO A O 1
ATOM 813 N N . ASN A 1 106 ? -8.245 -11.974 -9.558 1.00 83.56 106 ASN A N 1
ATOM 814 C CA . ASN A 1 106 ? -6.834 -12.338 -9.447 1.00 83.56 106 ASN A CA 1
ATOM 815 C C . ASN A 1 106 ? -6.106 -11.496 -8.398 1.00 83.56 106 ASN A C 1
ATOM 817 O O . ASN A 1 106 ? -6.445 -10.342 -8.173 1.00 83.56 106 ASN A O 1
ATOM 821 N N . LEU A 1 107 ? -5.062 -12.058 -7.792 1.00 80.56 107 LEU A N 1
ATOM 822 C CA . LEU A 1 107 ? -4.167 -11.311 -6.910 1.00 80.56 107 LEU A CA 1
ATOM 823 C C . LEU A 1 107 ? -3.018 -10.685 -7.703 1.00 80.56 107 LEU A C 1
ATOM 825 O O . LEU A 1 107 ? -2.562 -11.235 -8.708 1.00 80.56 107 LEU A O 1
ATOM 829 N N . SER A 1 108 ? -2.520 -9.555 -7.204 1.00 83.56 108 SER A N 1
ATOM 830 C CA . SER A 1 108 ? -1.288 -8.937 -7.680 1.00 83.56 108 SER A CA 1
ATOM 831 C C . SER A 1 108 ? -0.163 -9.268 -6.715 1.00 83.56 108 SER A C 1
ATOM 833 O O . SER A 1 108 ? -0.262 -8.975 -5.524 1.00 83.56 108 SER A O 1
ATOM 835 N N . VAL A 1 109 ? 0.929 -9.831 -7.227 1.00 90.62 109 VAL A N 1
ATOM 836 C CA . VAL A 1 109 ? 2.157 -10.021 -6.458 1.00 90.62 109 VAL A CA 1
ATOM 837 C C . VAL A 1 109 ? 3.335 -9.489 -7.257 1.00 90.62 109 VAL A C 1
ATOM 839 O O . VAL A 1 109 ? 3.796 -10.104 -8.218 1.00 90.62 109 VAL A O 1
ATOM 842 N N . VAL A 1 110 ? 3.889 -8.363 -6.816 1.00 94.50 110 VAL A N 1
ATOM 843 C CA . VAL A 1 110 ? 5.248 -7.984 -7.207 1.00 94.50 110 VAL A CA 1
ATOM 844 C C . VAL A 1 110 ? 6.193 -8.833 -6.359 1.00 94.50 110 VAL A C 1
ATOM 846 O O . VAL A 1 110 ? 6.277 -8.664 -5.143 1.00 94.50 110 VAL A O 1
ATOM 849 N N . ASN A 1 111 ? 6.865 -9.800 -6.984 1.00 95.50 111 ASN A N 1
ATOM 850 C CA . ASN A 1 111 ? 7.779 -10.717 -6.300 1.00 95.50 111 ASN A CA 1
ATOM 851 C C . ASN A 1 111 ? 9.134 -10.065 -6.039 1.00 95.50 111 ASN A C 1
ATOM 853 O O . ASN A 1 111 ? 9.748 -10.301 -5.002 1.00 95.50 111 ASN A O 1
ATOM 857 N N . SER A 1 112 ? 9.617 -9.270 -6.993 1.00 96.94 112 SER A N 1
ATOM 858 C CA . SER A 1 112 ? 10.851 -8.512 -6.842 1.00 96.94 112 SER A CA 1
ATOM 859 C C . SER A 1 112 ? 10.811 -7.241 -7.673 1.00 96.94 112 SER A C 1
ATOM 861 O O . SER A 1 112 ? 10.189 -7.177 -8.734 1.00 96.94 112 SER A O 1
ATOM 863 N N . PHE A 1 113 ? 11.493 -6.227 -7.164 1.00 98.06 113 PHE A N 1
ATOM 864 C CA . PHE A 1 113 ? 11.730 -4.970 -7.842 1.00 98.06 113 PHE A CA 1
ATOM 865 C C . PHE A 1 113 ? 13.108 -4.505 -7.391 1.00 98.06 113 PHE A C 1
ATOM 867 O O . PHE A 1 113 ? 13.322 -4.221 -6.212 1.00 98.06 113 PHE A O 1
ATOM 874 N N . THR A 1 114 ? 14.066 -4.498 -8.308 1.00 97.56 114 THR A N 1
ATOM 875 C CA . THR A 1 114 ? 15.447 -4.115 -8.020 1.00 97.56 114 THR A CA 1
ATOM 876 C C . THR A 1 114 ? 15.895 -3.033 -8.982 1.00 97.56 114 THR A C 1
ATOM 878 O O . THR A 1 114 ? 15.505 -3.006 -10.150 1.00 97.56 114 THR A O 1
ATOM 881 N N . VAL A 1 115 ? 16.717 -2.121 -8.471 1.00 97.94 115 VAL A N 1
ATOM 882 C CA . VAL A 1 115 ? 17.339 -1.067 -9.265 1.00 97.94 115 VAL A CA 1
ATOM 883 C C . VAL A 1 115 ? 18.841 -1.292 -9.240 1.00 97.94 115 VAL A C 1
ATOM 885 O O . VAL A 1 115 ? 19.439 -1.391 -8.171 1.00 97.94 115 VAL A O 1
ATOM 888 N N . THR A 1 116 ? 19.451 -1.393 -10.414 1.00 97.81 116 THR A N 1
ATOM 889 C CA . THR A 1 116 ? 20.896 -1.581 -10.584 1.00 97.81 116 THR A CA 1
ATOM 890 C C . THR A 1 116 ? 21.491 -0.435 -11.402 1.00 97.81 116 THR A C 1
ATOM 892 O O . THR A 1 116 ? 20.760 0.377 -11.967 1.00 97.81 116 THR A O 1
ATOM 895 N N . GLY A 1 117 ? 22.822 -0.330 -11.453 1.00 95.69 117 GLY A N 1
ATOM 896 C CA . GLY A 1 117 ? 23.511 0.713 -12.224 1.00 95.69 117 GLY A CA 1
ATOM 897 C C . GLY A 1 117 ? 23.355 2.124 -11.644 1.00 95.69 117 GLY A C 1
ATOM 898 O O . GLY A 1 117 ? 22.848 2.302 -10.538 1.00 95.69 117 GLY A O 1
ATOM 899 N N . GLY A 1 118 ? 23.806 3.133 -12.390 1.00 93.62 118 GLY A N 1
ATOM 900 C CA . GLY A 1 118 ? 23.769 4.543 -11.983 1.00 93.62 118 GLY A CA 1
ATOM 901 C C . GLY A 1 118 ? 24.730 4.899 -10.842 1.00 93.62 118 GLY A C 1
ATOM 902 O O . GLY A 1 118 ? 25.394 4.041 -10.264 1.00 93.62 118 GLY A O 1
ATOM 903 N N . ALA A 1 119 ? 24.813 6.194 -10.526 1.00 93.06 119 ALA A N 1
ATOM 904 C CA . ALA A 1 119 ? 25.653 6.701 -9.434 1.00 93.06 119 ALA A CA 1
ATOM 905 C C . ALA A 1 119 ? 25.074 6.404 -8.034 1.00 93.06 119 ALA A C 1
ATOM 907 O O . ALA A 1 119 ? 25.807 6.384 -7.049 1.00 93.06 119 ALA A O 1
ATOM 908 N N . SER A 1 120 ? 23.763 6.171 -7.943 1.00 94.56 120 SER A N 1
ATOM 909 C CA . SER A 1 120 ? 23.050 5.750 -6.739 1.00 94.56 120 SER A CA 1
ATOM 910 C C . SER A 1 120 ? 21.905 4.812 -7.117 1.00 94.56 120 SER A C 1
ATOM 912 O O . SER A 1 120 ? 21.374 4.891 -8.224 1.00 94.56 120 SER A O 1
ATOM 914 N N . GLN A 1 121 ? 21.538 3.912 -6.206 1.00 95.75 121 GLN A N 1
ATOM 915 C CA . GLN A 1 121 ? 20.464 2.934 -6.392 1.00 95.75 121 GLN A CA 1
ATOM 916 C C . GLN A 1 121 ? 19.448 3.107 -5.262 1.00 95.75 121 GLN A C 1
ATOM 918 O O . GLN A 1 121 ? 19.836 3.017 -4.093 1.00 95.75 121 GLN A O 1
ATOM 923 N N . PRO A 1 122 ? 18.169 3.380 -5.572 1.00 96.12 122 PRO A N 1
ATOM 924 C CA . PRO A 1 122 ? 17.132 3.419 -4.558 1.00 96.12 122 PRO A CA 1
ATOM 925 C C . PRO A 1 122 ? 17.006 2.086 -3.824 1.00 96.12 122 PRO A C 1
ATOM 927 O O . PRO A 1 122 ? 17.028 1.016 -4.435 1.00 96.12 122 PRO A O 1
ATOM 930 N N . LEU A 1 123 ? 16.809 2.166 -2.510 1.00 96.44 123 LEU A N 1
ATOM 931 C CA . LEU A 1 123 ? 16.297 1.042 -1.741 1.00 96.44 123 LEU A CA 1
ATOM 932 C C . LEU A 1 123 ? 14.814 0.876 -2.072 1.00 96.44 123 LEU A C 1
ATOM 934 O O . LEU A 1 123 ? 14.068 1.860 -2.097 1.00 96.44 123 LEU A O 1
ATOM 938 N N . VAL A 1 124 ? 14.411 -0.369 -2.303 1.00 97.12 124 VAL A N 1
ATOM 939 C CA . VAL A 1 124 ? 13.059 -0.728 -2.722 1.00 97.12 124 VAL A CA 1
ATOM 940 C C . VAL A 1 124 ? 12.365 -1.505 -1.612 1.00 97.12 124 VAL A C 1
ATOM 942 O O . VAL A 1 124 ? 12.883 -2.519 -1.145 1.00 97.12 124 VAL A O 1
ATOM 945 N N . THR A 1 125 ? 11.174 -1.055 -1.235 1.00 95.25 125 THR A N 1
ATOM 946 C CA . THR A 1 125 ? 10.266 -1.775 -0.340 1.00 95.25 125 THR A CA 1
ATOM 947 C C . THR A 1 125 ? 9.065 -2.254 -1.141 1.00 95.25 125 THR A C 1
ATOM 949 O O . THR A 1 125 ? 8.495 -1.484 -1.911 1.00 95.25 125 THR A O 1
ATOM 952 N N . ILE A 1 126 ? 8.671 -3.513 -0.958 1.00 93.75 126 ILE A N 1
ATOM 953 C CA . ILE A 1 126 ? 7.507 -4.108 -1.621 1.00 93.75 126 ILE A CA 1
ATOM 954 C C . ILE A 1 126 ?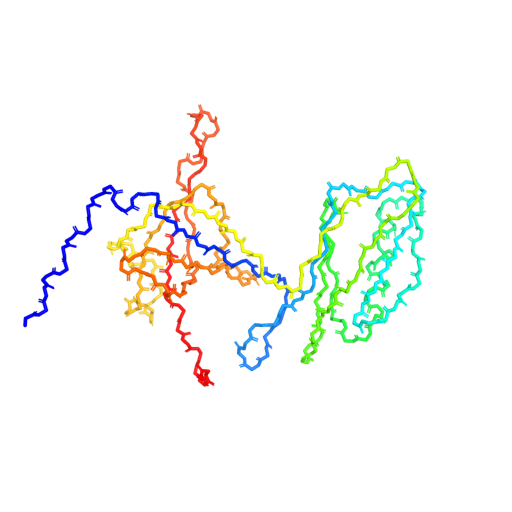 6.513 -4.558 -0.553 1.00 93.75 126 ILE A C 1
ATOM 956 O O . ILE A 1 126 ? 6.883 -5.292 0.364 1.00 93.75 126 ILE A O 1
ATOM 960 N N . SER A 1 127 ? 5.255 -4.160 -0.709 1.00 91.19 127 SER A N 1
ATOM 961 C CA . SER A 1 127 ? 4.137 -4.552 0.144 1.00 91.19 127 SER A CA 1
ATOM 962 C C . SER A 1 127 ? 3.068 -5.235 -0.704 1.00 91.19 127 SER A C 1
ATOM 964 O O . SER A 1 127 ? 2.441 -4.600 -1.544 1.00 91.19 127 SER A O 1
ATOM 966 N N . ASN A 1 128 ? 2.851 -6.531 -0.473 1.00 88.50 128 ASN A N 1
ATOM 967 C CA . ASN A 1 128 ? 1.737 -7.305 -1.053 1.00 88.50 128 ASN A CA 1
ATOM 968 C C . ASN A 1 128 ? 0.655 -7.620 -0.002 1.00 88.50 128 ASN A C 1
ATOM 970 O O . ASN A 1 128 ? -0.195 -8.484 -0.191 1.00 88.50 128 ASN A O 1
ATOM 974 N N . SER A 1 129 ? 0.758 -6.979 1.157 1.00 81.00 129 SER A N 1
ATOM 975 C CA . SER A 1 129 ? -0.114 -7.151 2.309 1.00 81.00 129 SER A CA 1
ATOM 976 C C . SER A 1 129 ? -0.251 -5.809 3.019 1.00 81.00 129 SER A C 1
ATOM 978 O O . SER A 1 129 ? 0.633 -4.957 2.864 1.00 81.00 129 SER A O 1
ATOM 980 N N . PRO A 1 130 ? -1.272 -5.630 3.870 1.00 79.75 130 PRO A N 1
ATOM 981 C CA . PRO A 1 130 ? -1.434 -4.394 4.613 1.00 79.75 130 PRO A CA 1
ATOM 982 C C . PRO A 1 130 ? -0.212 -4.043 5.445 1.00 79.75 130 PRO A C 1
ATOM 984 O O . PRO A 1 130 ? 0.393 -4.901 6.092 1.00 79.75 130 PRO A O 1
ATOM 987 N N . THR A 1 131 ? 0.114 -2.757 5.458 1.00 82.25 131 THR A N 1
ATOM 988 C CA . THR A 1 131 ? 1.170 -2.229 6.317 1.00 82.25 131 THR A CA 1
ATOM 989 C C . THR A 1 131 ? 0.661 -2.177 7.750 1.00 82.25 131 THR A C 1
ATOM 991 O O . THR A 1 131 ? -0.420 -1.647 8.010 1.00 82.25 131 THR A O 1
ATOM 994 N N . ILE A 1 132 ? 1.449 -2.707 8.686 1.00 85.06 132 ILE A N 1
ATOM 995 C CA . ILE A 1 132 ? 1.153 -2.613 10.116 1.00 85.06 132 ILE A CA 1
ATOM 996 C C . ILE A 1 132 ? 1.959 -1.468 10.717 1.00 85.06 132 ILE A C 1
ATOM 998 O O . ILE A 1 132 ? 3.188 -1.506 10.750 1.00 85.06 132 ILE A O 1
ATOM 1002 N N . ILE A 1 133 ? 1.257 -0.458 11.221 1.00 87.62 133 ILE A N 1
ATOM 1003 C CA . ILE A 1 133 ? 1.847 0.691 11.903 1.00 87.62 133 ILE A CA 1
ATOM 1004 C C . ILE A 1 133 ? 1.557 0.542 13.395 1.00 87.62 133 ILE A C 1
ATOM 1006 O O . ILE A 1 133 ? 0.404 0.571 13.831 1.00 87.62 133 ILE A O 1
ATOM 1010 N N . ALA A 1 134 ? 2.612 0.371 14.188 1.00 89.12 134 ALA A N 1
ATOM 1011 C CA . ALA A 1 134 ? 2.509 0.406 15.640 1.00 89.12 134 ALA A CA 1
ATOM 1012 C C . ALA A 1 134 ? 2.421 1.862 16.110 1.00 89.12 134 ALA A C 1
ATOM 1014 O O . ALA A 1 134 ? 3.230 2.700 15.711 1.00 89.12 134 ALA A O 1
ATOM 1015 N N . SER A 1 135 ? 1.450 2.164 16.969 1.00 88.94 135 SER A N 1
ATOM 1016 C CA . SER A 1 135 ? 1.287 3.500 17.540 1.00 88.94 135 SER A CA 1
ATOM 1017 C C . SER A 1 135 ? 0.776 3.437 18.980 1.00 88.94 135 SER A C 1
ATOM 1019 O O . SER A 1 135 ? 0.466 2.372 19.520 1.00 88.94 135 SER A O 1
ATOM 1021 N N . THR A 1 136 ? 0.706 4.600 19.621 1.00 88.44 136 THR A N 1
ATOM 1022 C CA . THR A 1 136 ? 0.051 4.783 20.914 1.00 88.44 136 THR A CA 1
ATOM 1023 C C . THR A 1 136 ? -1.056 5.820 20.784 1.00 88.44 136 THR A C 1
ATOM 1025 O O . THR A 1 136 ? -0.925 6.799 20.046 1.00 88.44 136 THR A O 1
ATOM 1028 N N . ALA A 1 137 ? -2.156 5.599 21.497 1.00 87.00 137 ALA A N 1
ATOM 1029 C CA . ALA A 1 137 ? -3.314 6.477 21.471 1.00 87.00 137 ALA A CA 1
ATOM 1030 C C . ALA A 1 137 ? -3.931 6.668 22.861 1.00 87.00 137 ALA A C 1
ATOM 1032 O O . ALA A 1 137 ? -3.775 5.839 23.754 1.00 87.00 137 ALA A O 1
ATOM 1033 N N . SER A 1 138 ? -4.661 7.763 23.049 1.00 85.31 138 SER A N 1
ATOM 1034 C CA . SER A 1 138 ? -5.616 7.899 24.152 1.00 85.31 138 SER A CA 1
ATOM 1035 C C . SER A 1 138 ? -6.949 7.298 23.714 1.00 85.31 138 SER A C 1
ATOM 1037 O O . SER A 1 138 ? -7.572 7.868 22.824 1.00 85.31 138 SER A O 1
ATOM 1039 N N . VAL A 1 139 ? -7.371 6.161 24.277 1.00 84.88 139 VAL A N 1
ATOM 1040 C CA . VAL A 1 139 ? -8.578 5.420 23.844 1.00 84.88 139 VAL A CA 1
ATOM 1041 C C . VAL A 1 139 ? -9.714 5.598 24.847 1.00 84.88 139 VAL A C 1
ATOM 1043 O O . VAL A 1 139 ? -9.635 5.128 25.976 1.00 84.88 139 VAL A O 1
ATOM 1046 N N . GLN A 1 140 ? -10.794 6.260 24.440 1.00 82.12 140 GLN A N 1
ATOM 1047 C CA . GLN A 1 140 ? -11.881 6.669 25.329 1.00 82.12 140 GLN A CA 1
ATOM 1048 C C . GLN A 1 140 ? -13.249 6.186 24.831 1.00 82.12 140 GLN A C 1
ATOM 1050 O O . GLN A 1 140 ? -13.484 6.147 23.621 1.00 82.12 140 GLN A O 1
ATOM 1055 N N . PRO A 1 141 ? -14.204 5.910 25.739 1.00 80.31 141 PRO A N 1
ATOM 1056 C CA . PRO A 1 141 ? -15.596 5.699 25.357 1.00 80.31 141 PRO A CA 1
ATOM 1057 C C . PRO A 1 141 ? -16.138 6.875 24.533 1.00 80.31 141 PRO A C 1
ATOM 1059 O O . PRO A 1 141 ? -15.817 8.038 24.801 1.00 80.31 141 PRO A O 1
ATOM 1062 N N . LEU A 1 142 ? -16.981 6.582 23.541 1.00 78.88 142 LEU A N 1
ATOM 1063 C CA . LEU A 1 142 ? -17.442 7.583 22.576 1.00 78.88 142 LEU A CA 1
ATOM 1064 C C . LEU A 1 142 ? -18.305 8.688 23.224 1.00 78.88 142 LEU A C 1
ATOM 1066 O O . LEU A 1 142 ? -18.130 9.881 22.955 1.00 78.88 142 LEU A O 1
ATOM 1070 N N . GLY A 1 143 ? -19.201 8.315 24.141 1.00 81.38 143 GLY A N 1
ATOM 1071 C CA . GLY A 1 143 ? -20.054 9.253 24.875 1.00 81.38 143 GLY A CA 1
ATOM 1072 C C . GLY A 1 143 ? -20.970 10.061 23.949 1.00 81.38 143 GLY A C 1
ATOM 1073 O O . GLY A 1 143 ? -21.677 9.505 23.115 1.00 81.38 143 GLY A O 1
ATOM 1074 N N . LYS A 1 144 ? -20.965 11.395 24.079 1.00 80.50 144 LYS A N 1
ATOM 1075 C CA . LYS A 1 144 ? -21.828 12.292 23.278 1.00 80.50 144 LYS A CA 1
ATOM 1076 C C . LYS A 1 144 ? -21.513 12.276 21.776 1.00 80.50 144 LYS A C 1
ATOM 1078 O O . LYS A 1 144 ? -22.364 12.682 20.986 1.00 80.50 144 LYS A O 1
ATOM 1083 N N . ASP A 1 145 ? -20.325 11.805 21.398 1.00 78.56 145 ASP A N 1
ATOM 1084 C CA . ASP A 1 145 ? -19.881 11.725 20.006 1.00 78.56 145 ASP A CA 1
ATOM 1085 C C . ASP A 1 145 ? -20.594 10.602 19.218 1.00 78.56 145 ASP A C 1
ATOM 1087 O O . ASP A 1 145 ? -20.475 10.560 17.999 1.00 78.56 145 ASP A O 1
ATOM 1091 N N . VAL A 1 146 ? -21.416 9.756 19.864 1.00 79.31 146 VAL A N 1
ATOM 1092 C CA . VAL A 1 146 ? -22.264 8.733 19.201 1.00 79.31 146 VAL A CA 1
ATOM 1093 C C . VAL A 1 146 ? -23.200 9.318 18.139 1.00 79.31 146 VAL A C 1
ATOM 1095 O O . VAL A 1 146 ? -23.597 8.652 17.189 1.00 79.31 146 VAL A O 1
ATOM 1098 N N . LYS A 1 147 ? -23.517 10.613 18.237 1.00 78.44 147 LYS A N 1
ATOM 1099 C CA . LYS A 1 147 ? -24.313 11.324 17.226 1.00 78.44 147 LYS A CA 1
ATOM 1100 C C . LYS A 1 147 ? -23.618 11.408 15.862 1.00 78.44 147 LYS A C 1
ATOM 1102 O O . LYS A 1 147 ? -24.305 11.608 14.867 1.00 78.44 147 LYS A O 1
ATOM 1107 N N . LEU A 1 148 ? -22.291 11.261 15.826 1.00 75.75 148 LEU A N 1
ATOM 1108 C CA . LEU A 1 148 ? -21.481 11.256 14.604 1.00 75.75 148 LEU A CA 1
ATOM 1109 C C . LEU A 1 148 ? -21.487 9.892 13.897 1.00 75.75 148 LEU A C 1
ATOM 1111 O O . LEU A 1 148 ? -21.001 9.790 12.774 1.00 75.75 148 LEU A O 1
ATOM 1115 N N . VAL A 1 149 ? -22.017 8.853 14.546 1.00 74.25 149 VAL A N 1
ATOM 1116 C CA . VAL A 1 149 ? -22.130 7.502 13.991 1.00 74.25 149 VAL A CA 1
ATOM 1117 C C . VAL A 1 149 ? -23.429 7.386 13.176 1.00 74.25 149 VAL A C 1
ATOM 1119 O O . VAL A 1 149 ? -24.483 7.849 13.646 1.00 74.25 149 VAL A O 1
ATOM 1122 N N . PRO A 1 150 ? -23.389 6.755 11.981 1.00 70.31 150 PRO A N 1
ATOM 1123 C CA . PRO A 1 150 ? -24.582 6.439 11.199 1.00 70.31 150 PRO A CA 1
ATOM 1124 C C . PRO A 1 150 ? -25.627 5.685 12.024 1.00 70.31 150 PRO A C 1
ATOM 1126 O O . PRO A 1 150 ? -25.291 4.802 12.807 1.00 70.31 150 PRO A O 1
ATOM 1129 N N . GLU A 1 151 ? -26.902 6.012 11.834 1.00 68.69 151 GLU A N 1
ATOM 1130 C CA . GLU A 1 151 ? -27.993 5.576 12.715 1.00 68.69 151 GLU A CA 1
ATOM 1131 C C . GLU A 1 151 ? -28.094 4.047 12.876 1.00 68.69 151 GLU A C 1
ATOM 1133 O O . GLU A 1 151 ? -28.309 3.575 13.985 1.00 68.69 151 GLU A O 1
ATOM 1138 N N . GLY A 1 152 ? -27.802 3.271 11.825 1.00 67.69 152 GLY A N 1
ATOM 1139 C CA . GLY A 1 152 ? -27.780 1.800 11.867 1.00 67.69 152 GLY A CA 1
ATOM 1140 C C . GLY A 1 152 ? -26.516 1.160 12.460 1.00 67.69 152 GLY A C 1
ATOM 1141 O O . GLY A 1 152 ? -26.388 -0.060 12.432 1.00 67.69 152 GLY A O 1
ATOM 1142 N N . ARG A 1 153 ? -25.551 1.951 12.948 1.00 70.19 153 ARG A N 1
ATOM 1143 C CA . ARG A 1 153 ? -24.290 1.447 13.521 1.00 70.19 153 ARG A CA 1
ATOM 1144 C C . ARG A 1 153 ? -24.059 1.817 14.983 1.00 70.19 153 ARG A C 1
ATOM 1146 O O . ARG A 1 153 ? -23.104 1.289 15.538 1.00 70.19 153 ARG A O 1
ATOM 1153 N N . ARG A 1 154 ? -24.948 2.611 15.595 1.00 71.12 154 ARG A N 1
ATOM 1154 C CA . ARG A 1 154 ? -24.841 3.132 16.978 1.00 71.12 154 ARG A CA 1
ATOM 1155 C C . ARG A 1 154 ? -24.855 2.069 18.082 1.00 71.12 154 ARG A C 1
ATOM 1157 O O . ARG A 1 154 ? -24.522 2.365 19.225 1.00 71.12 154 ARG A O 1
ATOM 1164 N N . ASP A 1 155 ? -25.256 0.849 17.734 1.00 66.00 155 ASP A N 1
ATOM 1165 C CA . ASP A 1 155 ? -25.293 -0.301 18.643 1.00 66.00 155 ASP A CA 1
ATOM 1166 C C . ASP A 1 155 ? -24.005 -1.149 18.570 1.00 66.00 155 ASP A C 1
ATOM 1168 O O . ASP A 1 155 ? -23.899 -2.201 19.204 1.00 66.00 155 ASP A O 1
ATOM 1172 N N . SER A 1 156 ? -23.012 -0.721 17.781 1.00 66.62 156 SER A N 1
ATOM 1173 C CA . SER A 1 156 ? -21.729 -1.419 17.642 1.00 66.62 156 SER A CA 1
ATOM 1174 C C . SER A 1 156 ? -20.781 -1.067 18.793 1.00 66.62 156 SER A C 1
ATOM 1176 O O . SER A 1 156 ? -20.908 -0.030 19.437 1.00 66.62 156 SER A O 1
ATOM 1178 N N . ALA A 1 157 ? -19.770 -1.906 19.049 1.00 66.06 157 ALA A N 1
ATOM 1179 C CA . ALA A 1 157 ? -18.702 -1.502 19.964 1.00 66.06 157 ALA A CA 1
ATOM 1180 C C . ALA A 1 157 ? -17.941 -0.304 19.367 1.00 66.06 157 ALA A C 1
ATOM 1182 O O . ALA A 1 157 ? -17.453 -0.368 18.236 1.00 66.06 157 ALA A O 1
ATOM 1183 N N . GLU A 1 158 ? -17.852 0.772 20.143 1.00 77.25 158 GLU A N 1
ATOM 1184 C CA . GLU A 1 158 ? -17.468 2.108 19.689 1.00 77.25 158 GLU A CA 1
ATOM 1185 C C . GLU A 1 158 ? -16.478 2.760 20.645 1.00 77.25 158 GLU A C 1
ATOM 1187 O O . GLU A 1 158 ? -16.647 2.717 21.868 1.00 77.25 158 GLU A O 1
ATOM 1192 N N . PHE A 1 159 ? -15.476 3.440 20.095 1.00 79.62 159 PHE A N 1
ATOM 1193 C CA . PHE A 1 159 ? -14.616 4.320 20.875 1.00 79.62 159 PHE A CA 1
ATOM 1194 C C . PHE A 1 159 ? -14.150 5.510 20.047 1.00 79.62 159 PHE A C 1
ATOM 1196 O O . PHE A 1 159 ? -14.165 5.503 18.814 1.00 79.62 159 PHE A O 1
ATOM 1203 N N . LYS A 1 160 ? -13.706 6.548 20.749 1.00 84.50 160 LYS A N 1
ATOM 1204 C CA . LYS A 1 160 ? -12.900 7.609 20.159 1.00 84.50 160 LYS A CA 1
ATOM 1205 C C . LYS A 1 160 ? -11.471 7.475 20.618 1.00 84.50 160 LYS A C 1
ATOM 1207 O O . LYS A 1 160 ? -11.209 7.018 21.733 1.00 84.50 160 LYS A O 1
ATOM 1212 N N . PHE A 1 161 ? -10.550 7.901 19.777 1.00 83.88 161 PHE A N 1
ATOM 1213 C CA . PHE A 1 161 ? -9.157 7.883 20.156 1.00 83.88 161 PHE A CA 1
ATOM 1214 C C . PHE A 1 161 ? -8.382 9.054 19.588 1.00 83.88 161 PHE A C 1
ATOM 1216 O O . PHE A 1 161 ? -8.781 9.667 18.598 1.00 83.88 161 PHE A O 1
ATOM 1223 N N . TYR A 1 162 ? -7.288 9.364 20.273 1.00 85.00 162 TYR A N 1
ATOM 1224 C CA . TYR A 1 162 ? -6.417 10.478 19.945 1.00 85.00 162 TYR A CA 1
ATOM 1225 C C . TYR A 1 162 ? -4.996 9.975 19.759 1.00 85.00 162 TYR A C 1
ATOM 1227 O O . TYR A 1 162 ? -4.466 9.302 20.646 1.00 85.00 162 TYR A O 1
ATOM 1235 N N . THR A 1 163 ? -4.396 10.269 18.611 1.00 85.19 163 THR A N 1
ATOM 1236 C CA . THR A 1 163 ? -3.005 9.911 18.318 1.00 85.19 163 THR A CA 1
ATOM 1237 C C . THR A 1 163 ? -2.366 10.934 17.385 1.00 85.19 163 THR A C 1
ATOM 1239 O O . THR A 1 163 ? -3.056 11.633 16.640 1.00 85.19 163 THR A O 1
ATOM 1242 N N . SER A 1 164 ? -1.043 11.047 17.458 1.00 81.75 164 SER A N 1
ATOM 1243 C CA . SER A 1 164 ? -0.244 11.844 16.527 1.00 81.75 164 SER A CA 1
ATOM 1244 C C . SER A 1 164 ? 0.013 11.127 15.203 1.00 81.75 164 SER A C 1
ATOM 1246 O O . SER A 1 164 ? 0.474 11.747 14.247 1.00 81.75 164 SER A O 1
ATOM 1248 N N . THR A 1 165 ? -0.277 9.825 15.129 1.00 82.69 165 THR A N 1
ATOM 1249 C CA . THR A 1 165 ? -0.228 9.080 13.873 1.00 82.69 165 THR A CA 1
ATOM 1250 C C . THR A 1 165 ? -1.431 9.449 13.018 1.00 82.69 165 THR A C 1
ATOM 1252 O O . THR A 1 165 ? -2.572 9.311 13.448 1.00 82.69 165 THR A O 1
ATOM 1255 N N . GLU A 1 166 ? -1.177 9.901 11.797 1.00 80.06 166 GLU A N 1
ATOM 1256 C CA . GLU A 1 166 ? -2.235 10.125 10.821 1.00 80.06 166 GLU A CA 1
ATOM 1257 C C . GLU A 1 166 ? -2.807 8.781 10.354 1.00 80.06 166 GLU A C 1
ATOM 1259 O O . GLU A 1 166 ? -2.071 7.874 9.947 1.00 80.06 166 GLU A O 1
ATOM 1264 N N . ILE A 1 167 ? -4.129 8.659 10.435 1.00 80.94 167 ILE A N 1
ATOM 1265 C CA . ILE A 1 167 ? -4.887 7.456 10.098 1.00 80.94 167 ILE A CA 1
ATOM 1266 C C . ILE A 1 167 ? -5.932 7.845 9.066 1.00 80.94 167 ILE A C 1
ATOM 1268 O O . ILE A 1 167 ? -6.560 8.896 9.188 1.00 80.94 167 ILE A O 1
ATOM 1272 N N . PHE A 1 168 ? -6.119 7.000 8.061 1.00 76.69 168 PHE A N 1
ATOM 1273 C CA . PHE A 1 168 ? -7.063 7.242 6.983 1.00 76.69 168 PHE A CA 1
ATOM 1274 C C . PHE A 1 168 ? -8.437 6.688 7.357 1.00 76.69 168 PHE A C 1
ATOM 1276 O O . PHE A 1 168 ? -8.596 5.509 7.659 1.00 76.69 168 PHE A O 1
ATOM 1283 N N . GLY A 1 169 ? -9.435 7.567 7.390 1.00 70.62 169 GLY A N 1
ATOM 1284 C CA . GLY A 1 169 ? -10.829 7.205 7.615 1.00 70.62 169 GLY A CA 1
ATOM 1285 C C . GLY A 1 169 ? -11.519 6.797 6.318 1.00 70.62 169 GLY A C 1
ATOM 1286 O O . GLY A 1 169 ? -10.883 6.688 5.270 1.00 70.62 169 GLY A O 1
ATOM 1287 N N . ILE A 1 170 ? -12.837 6.599 6.381 1.00 66.38 170 ILE A N 1
ATOM 1288 C CA . ILE A 1 170 ? -13.645 6.296 5.193 1.00 66.38 170 ILE A CA 1
ATOM 1289 C C . ILE A 1 170 ? -13.482 7.426 4.167 1.00 66.38 170 ILE A C 1
ATOM 1291 O O . ILE A 1 170 ? -13.895 8.562 4.404 1.00 66.38 170 ILE A O 1
ATOM 1295 N N . THR A 1 171 ? -12.892 7.092 3.022 1.00 65.00 171 THR A N 1
ATOM 1296 C CA . THR A 1 171 ? -12.772 7.958 1.841 1.00 65.00 171 THR A CA 1
ATOM 1297 C C . THR A 1 171 ? -13.221 7.169 0.602 1.00 65.00 171 THR A C 1
ATOM 1299 O O . THR A 1 171 ? -14.064 6.281 0.713 1.00 65.00 171 THR A O 1
ATOM 1302 N N . THR A 1 172 ? -12.689 7.475 -0.586 1.00 52.84 172 THR A N 1
ATOM 1303 C CA . THR A 1 172 ? -12.808 6.613 -1.775 1.00 52.84 172 THR A CA 1
ATOM 1304 C C . THR A 1 172 ? -11.926 5.362 -1.695 1.00 52.84 172 THR A C 1
ATOM 1306 O O . THR A 1 172 ? -12.121 4.443 -2.485 1.00 52.84 172 THR A O 1
ATOM 1309 N N . GLN A 1 173 ? -10.970 5.317 -0.760 1.00 59.09 173 GLN A N 1
ATOM 1310 C CA . GLN A 1 173 ? -10.167 4.139 -0.423 1.00 59.09 173 GLN A CA 1
ATOM 1311 C C . GLN A 1 173 ? -10.692 3.462 0.850 1.00 59.09 173 GLN A C 1
ATOM 1313 O O . GLN A 1 173 ? -11.420 4.071 1.643 1.00 59.09 173 GLN A O 1
ATOM 1318 N N . ASN A 1 174 ? -10.292 2.203 1.061 1.00 67.81 174 ASN A N 1
ATOM 1319 C CA . ASN A 1 174 ? -10.602 1.497 2.300 1.00 67.81 174 ASN A CA 1
ATOM 1320 C C . ASN A 1 174 ? -10.009 2.233 3.509 1.00 67.81 174 ASN A C 1
ATOM 1322 O O . ASN A 1 174 ? -8.828 2.588 3.479 1.00 67.81 174 ASN A O 1
ATOM 1326 N N . PRO A 1 175 ? -10.796 2.434 4.580 1.00 77.06 175 PRO A N 1
ATOM 1327 C CA . PRO A 1 175 ? -10.284 3.038 5.795 1.00 77.06 175 PRO A CA 1
ATOM 1328 C C . PRO A 1 175 ? -9.214 2.144 6.421 1.00 77.06 175 PRO A C 1
ATOM 1330 O O . PRO A 1 175 ? -9.275 0.914 6.349 1.00 77.06 175 PRO A O 1
ATOM 1333 N N . ASP A 1 176 ? -8.277 2.768 7.120 1.00 82.38 176 ASP A N 1
ATOM 1334 C CA . ASP A 1 176 ? -7.384 2.057 8.015 1.00 82.38 176 ASP A CA 1
ATOM 1335 C C . ASP A 1 176 ? -8.201 1.319 9.090 1.00 82.38 176 ASP A C 1
ATOM 1337 O O . ASP A 1 176 ? -9.168 1.836 9.667 1.00 82.38 176 ASP A O 1
ATOM 1341 N N . GLN A 1 177 ? -7.768 0.099 9.393 1.00 85.81 177 GLN A N 1
ATOM 1342 C CA . GLN A 1 177 ? -8.297 -0.688 10.498 1.00 85.81 177 GLN A CA 1
ATOM 1343 C C . GLN A 1 177 ? -7.434 -0.495 11.739 1.00 85.81 177 GLN A C 1
ATOM 1345 O O . GLN A 1 177 ? -6.210 -0.501 11.663 1.00 85.81 177 GLN A O 1
ATOM 1350 N N . VAL A 1 178 ? -8.056 -0.371 12.906 1.00 85.69 178 VAL A N 1
ATOM 1351 C CA . VAL A 1 178 ? -7.360 -0.198 14.182 1.00 85.69 178 VAL A CA 1
ATOM 1352 C C . VAL A 1 178 ? -7.689 -1.358 15.104 1.00 85.69 178 VAL A C 1
ATOM 1354 O O . VAL A 1 178 ? -8.850 -1.706 15.302 1.00 85.69 178 VAL A O 1
ATOM 1357 N N . THR A 1 179 ? -6.653 -1.942 15.697 1.00 86.38 179 THR A N 1
ATOM 1358 C CA . THR A 1 179 ? -6.766 -2.914 16.786 1.00 86.38 179 THR A CA 1
ATOM 1359 C C . THR A 1 179 ? -6.164 -2.306 18.040 1.00 86.38 179 THR A C 1
ATOM 1361 O O . THR A 1 179 ? -5.007 -1.880 18.045 1.00 86.38 179 THR A O 1
ATOM 1364 N N . VAL A 1 180 ? -6.939 -2.271 19.118 1.00 82.94 180 VAL A N 1
ATOM 1365 C CA . VAL A 1 180 ? -6.438 -1.871 20.434 1.00 82.94 180 VAL A CA 1
ATOM 1366 C C . VAL A 1 180 ? -5.814 -3.098 21.087 1.00 82.94 180 VAL A C 1
ATOM 1368 O O . VAL A 1 180 ? -6.426 -4.161 21.111 1.00 82.94 180 VAL A O 1
ATOM 1371 N N . LEU A 1 181 ? -4.588 -2.987 21.602 1.00 81.62 181 LEU A N 1
ATOM 1372 C CA . LEU A 1 181 ? -3.886 -4.142 22.177 1.00 81.62 181 LEU A CA 1
ATOM 1373 C C . LEU A 1 181 ? -4.157 -4.325 23.679 1.00 81.62 181 LEU A C 1
ATOM 1375 O O . LEU A 1 181 ? -3.804 -5.353 24.253 1.00 81.62 181 LEU A O 1
ATOM 1379 N N . LYS A 1 182 ? -4.814 -3.354 24.321 1.00 78.62 182 LYS A N 1
ATOM 1380 C CA . LYS A 1 182 ? -5.111 -3.348 25.759 1.00 78.62 182 LYS A CA 1
ATOM 1381 C C . LYS A 1 182 ? -6.604 -3.541 26.045 1.00 78.62 182 LYS A C 1
ATOM 1383 O O . LYS A 1 182 ? -7.460 -3.014 25.333 1.00 78.62 182 LYS A O 1
ATOM 1388 N N . ALA A 1 183 ? -6.905 -4.268 27.121 1.00 63.72 183 ALA A N 1
ATOM 1389 C CA . ALA A 1 183 ? -8.267 -4.473 27.597 1.00 63.72 183 ALA A CA 1
ATOM 1390 C C . ALA A 1 183 ? -8.935 -3.123 27.944 1.00 63.72 183 ALA A C 1
ATOM 1392 O O . ALA A 1 183 ? -8.234 -2.194 28.353 1.00 63.72 183 ALA A O 1
ATOM 1393 N N . PRO A 1 184 ? -10.269 -2.992 27.802 1.00 63.72 184 PRO A N 1
ATOM 1394 C CA . PRO A 1 184 ? -11.251 -4.014 27.414 1.00 63.72 184 PRO A CA 1
ATOM 1395 C C . PRO A 1 184 ? -11.405 -4.210 25.894 1.00 63.72 184 PRO A C 1
ATOM 1397 O O . PRO A 1 184 ? -12.252 -4.985 25.467 1.00 63.72 184 PRO A O 1
ATOM 1400 N N . PHE A 1 185 ? -10.611 -3.517 25.076 1.00 63.84 185 PHE A N 1
ATOM 1401 C CA . PHE A 1 185 ? -10.773 -3.483 23.617 1.00 63.84 185 PHE A CA 1
ATOM 1402 C C . PHE A 1 185 ? -9.848 -4.463 22.866 1.00 63.84 185 PHE A C 1
ATOM 1404 O O . PHE A 1 185 ? -9.798 -4.444 21.636 1.00 63.84 185 PHE A O 1
ATOM 1411 N N . THR A 1 186 ? -9.106 -5.315 23.590 1.00 69.25 186 THR A N 1
ATOM 1412 C CA . THR A 1 186 ? -8.132 -6.255 23.015 1.00 69.25 186 THR A CA 1
ATOM 1413 C C . THR A 1 186 ? -8.769 -7.214 22.014 1.00 69.25 186 THR A C 1
ATOM 1415 O O . THR A 1 186 ? -9.748 -7.889 22.323 1.00 69.25 186 THR A O 1
ATOM 1418 N N . GLY A 1 187 ? -8.151 -7.330 20.836 1.00 62.91 187 GLY A N 1
ATOM 1419 C CA . GLY A 1 187 ? -8.483 -8.357 19.842 1.00 62.91 187 GLY A CA 1
ATOM 1420 C C . GLY A 1 187 ? -9.710 -8.053 18.981 1.00 62.91 187 GLY A C 1
ATOM 1421 O O . GLY A 1 187 ? -10.113 -8.898 18.186 1.00 62.91 187 GLY A O 1
ATOM 1422 N N . ILE A 1 188 ? -10.296 -6.860 19.109 1.00 70.25 188 ILE A N 1
ATOM 1423 C CA . ILE A 1 188 ? -11.381 -6.402 18.240 1.00 70.25 188 ILE A CA 1
ATOM 1424 C C . ILE A 1 188 ? -10.791 -5.472 17.172 1.00 70.25 188 ILE A C 1
ATOM 1426 O O . ILE A 1 188 ? -10.004 -4.577 17.481 1.00 70.25 188 ILE A O 1
ATOM 1430 N N . VAL A 1 189 ? -11.177 -5.698 15.914 1.00 74.38 189 VAL A N 1
ATOM 1431 C CA . VAL A 1 189 ? -10.818 -4.842 14.778 1.00 74.38 189 VAL A CA 1
ATOM 1432 C C . VAL A 1 189 ? -11.902 -3.790 14.580 1.00 74.38 189 VAL A C 1
ATOM 1434 O O . VAL A 1 189 ? -13.097 -4.104 14.544 1.00 74.38 189 VAL A O 1
ATOM 1437 N N . TYR A 1 190 ? -11.477 -2.541 14.439 1.00 78.38 190 TYR A N 1
ATOM 1438 C CA . TYR A 1 190 ? -12.350 -1.394 14.247 1.00 78.38 190 TYR A CA 1
ATOM 1439 C C . TYR A 1 190 ? -11.995 -0.664 12.955 1.00 78.38 190 TYR A C 1
ATOM 1441 O O . TYR A 1 190 ? -10.828 -0.580 12.589 1.00 78.38 190 TYR A O 1
ATOM 1449 N N . GLU A 1 191 ? -12.993 -0.109 12.281 1.00 77.56 191 GLU A N 1
ATOM 1450 C CA . GLU A 1 191 ? -12.815 0.789 11.138 1.00 77.56 191 GLU A CA 1
ATOM 1451 C C . GLU A 1 191 ? -12.875 2.240 11.601 1.00 77.56 191 GLU A C 1
ATOM 1453 O O . GLU A 1 191 ? -13.719 2.594 12.433 1.00 77.56 191 GLU A O 1
ATOM 1458 N N . VAL A 1 192 ? -12.022 3.092 11.034 1.00 79.00 192 VAL A N 1
ATOM 1459 C CA . VAL A 1 192 ? -12.045 4.533 11.305 1.00 79.00 192 VAL A CA 1
ATOM 1460 C C . VAL A 1 192 ? -13.053 5.227 10.396 1.00 79.00 192 VAL A C 1
ATOM 1462 O O . VAL A 1 192 ? -12.929 5.205 9.176 1.00 79.00 192 VAL A O 1
ATOM 1465 N N . ILE A 1 193 ? -14.052 5.874 10.994 1.00 72.19 193 ILE A N 1
ATOM 1466 C CA . ILE A 1 193 ? -15.199 6.433 10.259 1.00 72.19 193 ILE A CA 1
ATOM 1467 C C . ILE A 1 193 ? -15.250 7.955 10.208 1.00 72.19 193 ILE A C 1
ATOM 1469 O O . ILE A 1 193 ? -15.954 8.515 9.376 1.00 72.19 193 ILE A O 1
ATOM 1473 N N . ASN A 1 194 ? -14.534 8.637 11.098 1.00 68.50 194 ASN A N 1
ATOM 1474 C CA . ASN A 1 194 ? -14.497 10.093 11.129 1.00 68.50 194 ASN A CA 1
ATOM 1475 C C . ASN A 1 194 ? -13.138 10.561 11.653 1.00 68.50 194 ASN A C 1
ATOM 1477 O O . ASN A 1 194 ? -12.620 9.986 12.616 1.00 68.50 194 ASN A O 1
ATOM 1481 N N . ILE A 1 195 ? -12.599 11.601 11.020 1.00 66.69 195 ILE A N 1
ATOM 1482 C CA . ILE A 1 195 ? -11.339 12.254 11.359 1.00 66.69 195 ILE A CA 1
ATOM 1483 C C . ILE A 1 195 ? -11.654 13.720 11.633 1.00 66.69 195 ILE A C 1
ATOM 1485 O O . ILE A 1 195 ? -12.167 14.418 10.763 1.00 66.69 195 ILE A O 1
ATOM 1489 N N . ASN A 1 196 ? -11.340 14.193 12.835 1.00 69.81 196 ASN A N 1
ATOM 1490 C CA . ASN A 1 196 ? -11.359 15.617 13.141 1.00 69.81 196 ASN A CA 1
ATOM 1491 C C . ASN A 1 196 ? -9.959 16.044 13.567 1.00 69.81 196 ASN A C 1
ATOM 1493 O O . ASN A 1 196 ? -9.416 15.509 14.540 1.00 69.81 196 ASN A O 1
ATOM 1497 N N . ASP A 1 197 ? -9.401 17.030 12.871 1.00 63.06 197 ASP A N 1
ATOM 1498 C CA . ASP A 1 197 ? -8.166 17.679 13.295 1.00 63.06 197 ASP A CA 1
ATOM 1499 C C . ASP A 1 197 ? -8.363 18.305 14.674 1.00 63.06 197 ASP A C 1
ATOM 1501 O O . ASP A 1 197 ? -9.342 19.014 14.929 1.00 63.06 197 ASP A O 1
ATOM 1505 N N . TRP A 1 198 ? -7.431 18.046 15.587 1.00 60.09 198 TRP A N 1
ATOM 1506 C CA . TRP A 1 198 ? -7.487 18.576 16.938 1.00 60.09 198 TRP A CA 1
ATOM 1507 C C . TRP A 1 198 ? -6.184 19.294 17.272 1.00 60.09 198 TRP A C 1
ATOM 1509 O O . TRP A 1 198 ? -5.169 18.686 17.588 1.00 60.09 198 TRP A O 1
ATOM 1519 N N . GLN A 1 199 ? -6.233 20.626 17.258 1.00 58.00 199 GLN A N 1
ATOM 1520 C CA . GLN A 1 199 ? -5.098 21.488 17.615 1.00 58.00 199 GLN A CA 1
ATOM 1521 C C . GLN A 1 199 ? -3.860 21.346 16.705 1.00 58.00 199 GLN A C 1
ATOM 1523 O O . GLN A 1 199 ? -2.748 21.646 17.133 1.00 58.00 199 GLN A O 1
ATOM 1528 N N . ASN A 1 200 ? -4.051 20.982 15.433 1.00 55.88 200 ASN A N 1
ATOM 1529 C CA . ASN A 1 200 ? -3.004 21.062 14.410 1.00 55.88 200 ASN A CA 1
ATOM 1530 C C . ASN A 1 200 ? -2.690 22.539 14.114 1.00 55.88 200 ASN A C 1
ATOM 1532 O O . ASN A 1 200 ? -3.391 23.194 13.344 1.00 55.88 200 ASN A O 1
ATOM 1536 N N . ASN A 1 201 ? -1.674 23.104 14.767 1.00 59.62 201 ASN A N 1
ATOM 1537 C CA . ASN A 1 201 ? -1.242 24.477 14.515 1.00 59.62 201 ASN A CA 1
ATOM 1538 C C . ASN A 1 201 ? 0.270 24.618 14.716 1.00 59.62 201 ASN A C 1
ATOM 1540 O O . ASN A 1 201 ? 0.774 24.595 15.842 1.00 59.62 201 ASN A O 1
ATOM 1544 N N . ALA A 1 202 ? 0.973 24.834 13.603 1.00 59.81 202 ALA A N 1
ATOM 1545 C CA . ALA A 1 202 ? 2.425 24.983 13.567 1.00 59.81 202 ALA A CA 1
ATOM 1546 C C . ALA A 1 202 ? 2.941 26.147 14.435 1.00 59.81 202 ALA A C 1
ATOM 1548 O O . ALA A 1 202 ? 4.062 26.085 14.934 1.00 59.81 202 ALA A O 1
ATOM 1549 N N . ASN A 1 203 ? 2.121 27.174 14.683 1.00 64.88 203 ASN A N 1
ATOM 1550 C CA . ASN A 1 203 ? 2.507 28.337 15.486 1.00 64.88 203 ASN A CA 1
ATOM 1551 C C . ASN A 1 203 ? 2.542 28.048 16.992 1.00 64.88 203 ASN A C 1
ATOM 1553 O O . ASN A 1 203 ? 3.133 28.822 17.740 1.00 64.88 203 ASN A O 1
ATOM 1557 N N . PHE A 1 204 ? 1.917 26.958 17.451 1.00 60.69 204 PHE A N 1
ATOM 1558 C CA . PHE A 1 204 ? 1.892 26.605 18.873 1.00 60.69 204 PHE A CA 1
ATOM 1559 C C . PHE A 1 204 ? 2.966 25.583 19.273 1.00 60.69 204 PHE A C 1
ATOM 1561 O O . PHE A 1 204 ? 3.055 25.249 20.452 1.00 60.69 204 PHE A O 1
ATOM 1568 N N . ASN A 1 205 ? 3.800 25.107 18.336 1.00 62.03 205 ASN A N 1
ATOM 1569 C CA . ASN A 1 205 ? 4.798 24.051 18.578 1.00 62.03 205 ASN A CA 1
ATOM 1570 C C . ASN A 1 205 ? 4.197 22.802 19.267 1.00 62.03 205 ASN A C 1
ATOM 1572 O O . ASN A 1 205 ? 4.827 22.165 20.111 1.00 62.03 205 ASN A O 1
ATOM 1576 N N . ILE A 1 206 ? 2.941 22.482 18.940 1.00 56.25 206 ILE A N 1
ATOM 1577 C CA . ILE A 1 206 ? 2.227 21.307 19.447 1.00 56.25 206 ILE A CA 1
ATOM 1578 C C . ILE A 1 206 ? 2.300 20.235 18.361 1.00 56.25 206 ILE A C 1
ATOM 1580 O O . ILE A 1 206 ? 2.100 20.525 17.182 1.00 56.25 206 ILE A O 1
ATOM 1584 N N . THR A 1 207 ? 2.606 18.996 18.747 1.00 60.97 207 THR A N 1
ATOM 1585 C CA . THR A 1 207 ? 2.529 17.850 17.836 1.00 60.97 207 THR A CA 1
ATOM 1586 C C . THR A 1 207 ? 1.110 17.726 17.291 1.00 60.97 207 THR A C 1
ATOM 1588 O O . THR A 1 207 ? 0.160 17.774 18.075 1.00 60.97 207 THR A O 1
ATOM 1591 N N . ASN A 1 208 ? 0.973 17.533 15.975 1.00 61.69 208 ASN A N 1
ATOM 1592 C CA . ASN A 1 208 ? -0.328 17.279 15.361 1.00 61.69 208 ASN A CA 1
ATOM 1593 C C . ASN A 1 208 ? -1.047 16.153 16.102 1.00 61.69 208 ASN A C 1
ATOM 1595 O O . ASN A 1 208 ? -0.449 15.124 16.429 1.00 61.69 208 ASN A O 1
ATOM 1599 N N . HIS A 1 209 ? -2.323 16.375 16.385 1.00 63.41 209 HIS A N 1
ATOM 1600 C CA . HIS A 1 209 ? -3.145 15.453 17.137 1.00 63.41 209 HIS A CA 1
ATOM 1601 C 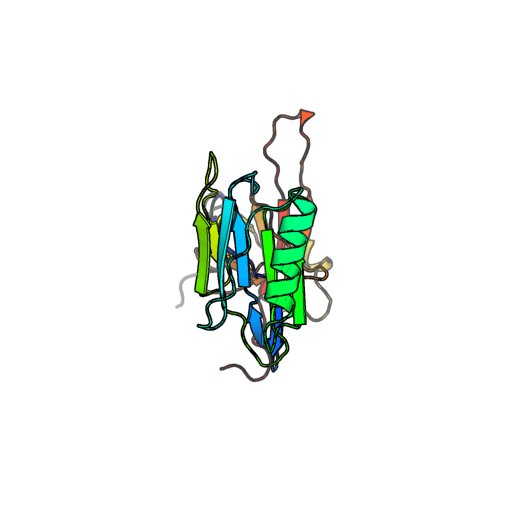C . HIS A 1 209 ? -4.474 15.296 16.411 1.00 63.41 209 HIS A C 1
ATOM 1603 O O . HIS A 1 209 ? -5.147 16.265 16.063 1.00 63.41 209 HIS A O 1
ATOM 1609 N N . TYR A 1 210 ? -4.861 14.053 16.178 1.00 74.56 210 TYR A N 1
ATOM 1610 C CA . TYR A 1 210 ? -6.075 13.738 15.444 1.00 74.56 210 TYR A CA 1
ATOM 1611 C C . TYR A 1 210 ? -7.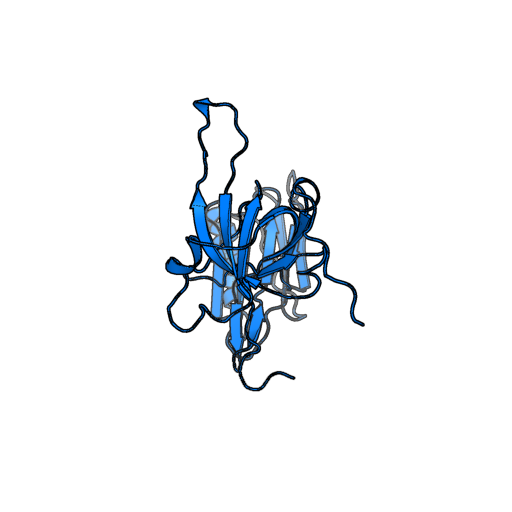078 13.082 16.383 1.00 74.56 210 TYR A C 1
ATOM 1613 O O . TYR A 1 210 ? -6.705 12.223 17.184 1.00 74.56 210 TYR A O 1
ATOM 1621 N N . LYS A 1 211 ? -8.350 13.486 16.294 1.00 79.69 211 LYS A N 1
ATOM 1622 C CA . LYS A 1 211 ? -9.473 12.817 16.958 1.00 79.69 211 LYS A CA 1
ATOM 1623 C C . LYS A 1 211 ? -10.156 11.902 15.952 1.00 79.69 211 LYS A C 1
ATOM 1625 O O . LYS A 1 211 ? -10.742 12.373 14.979 1.00 79.69 211 LYS A O 1
ATOM 1630 N N . PHE A 1 212 ? -10.176 10.615 16.257 1.00 82.44 212 PHE A N 1
ATOM 1631 C CA . PHE A 1 212 ? -10.818 9.601 15.434 1.00 82.44 212 PHE A CA 1
ATOM 1632 C C . PHE A 1 212 ? -12.022 8.984 16.140 1.00 82.44 212 PHE A C 1
ATOM 1634 O O . PHE A 1 212 ? -12.041 8.867 17.369 1.00 82.44 212 PHE A O 1
ATOM 1641 N N . VAL A 1 213 ? -13.008 8.553 15.355 1.00 81.88 213 VAL A N 1
ATOM 1642 C CA . VAL A 1 213 ? -14.100 7.679 15.806 1.00 81.88 213 VAL A CA 1
ATOM 1643 C C . VAL A 1 213 ? -13.941 6.325 15.126 1.00 81.88 213 VAL A C 1
ATOM 1645 O O . VAL A 1 213 ? -13.832 6.265 13.900 1.00 81.88 213 VAL A O 1
ATOM 1648 N N . ALA A 1 214 ? -13.921 5.257 15.922 1.00 81.69 214 ALA A N 1
ATOM 1649 C CA . ALA A 1 214 ? -13.765 3.890 15.449 1.00 81.69 214 ALA A CA 1
ATOM 1650 C C . ALA A 1 214 ? -15.004 3.055 15.780 1.00 81.69 214 ALA A C 1
ATOM 1652 O O . ALA A 1 214 ? -15.514 3.095 16.904 1.00 81.69 214 ALA A O 1
ATOM 1653 N N . LEU A 1 215 ? -15.458 2.274 14.804 1.00 76.81 215 LEU A N 1
ATOM 1654 C CA . LEU A 1 215 ? -16.588 1.360 14.938 1.00 76.81 215 LEU A CA 1
ATOM 1655 C C . LEU A 1 215 ? -16.119 -0.071 14.728 1.00 76.81 215 LEU A C 1
ATOM 1657 O O . LEU A 1 215 ? -15.356 -0.338 13.802 1.00 76.81 215 LEU A O 1
ATOM 1661 N N . ARG A 1 216 ? -16.606 -1.005 15.547 1.00 76.75 216 ARG A N 1
ATOM 1662 C CA . ARG A 1 216 ? -16.309 -2.428 15.364 1.00 76.75 216 ARG A CA 1
ATOM 1663 C C . ARG A 1 216 ? -16.675 -2.852 13.946 1.00 76.75 216 ARG A C 1
ATOM 1665 O O . ARG A 1 216 ? -17.794 -2.596 13.491 1.00 76.75 216 ARG A O 1
ATOM 1672 N N . LEU A 1 217 ? -15.738 -3.517 13.279 1.00 70.38 217 LEU A N 1
ATOM 1673 C CA . LEU A 1 217 ? -15.998 -4.171 12.007 1.00 70.38 217 LEU A CA 1
ATOM 1674 C C . LEU A 1 217 ? -17.006 -5.299 12.271 1.00 70.38 217 LEU A C 1
ATOM 1676 O O . LEU A 1 217 ? -16.709 -6.242 13.013 1.00 70.38 217 LEU A O 1
ATOM 1680 N N . HIS A 1 218 ? -18.223 -5.188 11.732 1.00 58.47 218 HIS A N 1
ATOM 1681 C CA . HIS A 1 218 ? -19.125 -6.338 11.709 1.00 58.47 218 HIS A CA 1
ATOM 1682 C C . HIS A 1 218 ? -18.478 -7.406 10.816 1.00 58.47 218 HIS A C 1
ATOM 1684 O O . HIS A 1 218 ? -18.001 -7.049 9.736 1.00 58.47 218 HIS A O 1
ATOM 1690 N N . PRO A 1 219 ? -18.452 -8.695 11.208 1.00 47.75 219 PRO A N 1
ATOM 1691 C CA . PRO A 1 219 ? -18.182 -9.734 10.230 1.00 47.75 219 PRO A CA 1
ATOM 1692 C C . PRO A 1 219 ? -19.201 -9.563 9.105 1.00 47.75 219 PRO A C 1
ATOM 1694 O O . PRO A 1 219 ? -20.406 -9.455 9.356 1.00 47.75 219 PRO A O 1
ATOM 1697 N N . LEU A 1 220 ? -18.711 -9.469 7.872 1.00 40.75 220 LEU A N 1
ATOM 1698 C CA . LEU A 1 220 ? -19.589 -9.491 6.714 1.00 40.75 220 LEU A CA 1
ATOM 1699 C C . LEU A 1 220 ? -20.414 -10.784 6.780 1.00 40.75 220 LEU A C 1
ATOM 1701 O O . LEU A 1 220 ? -19.878 -11.820 7.193 1.00 40.75 220 LEU A O 1
ATOM 1705 N N . PRO A 1 221 ? -21.706 -10.753 6.415 1.00 30.66 221 PRO A N 1
ATOM 1706 C CA . PRO A 1 221 ? -22.518 -11.960 6.393 1.00 30.66 221 PRO A CA 1
ATOM 1707 C C . PRO A 1 221 ? -21.802 -13.054 5.586 1.00 30.66 221 PRO A C 1
ATOM 1709 O O . PRO A 1 221 ? -21.534 -12.862 4.403 1.00 30.66 221 PRO A O 1
ATOM 1712 N N . GLY A 1 222 ? -21.482 -14.184 6.227 1.00 35.06 222 GLY A N 1
ATOM 1713 C CA . GLY A 1 222 ? -20.902 -15.355 5.559 1.00 35.06 222 GLY A CA 1
ATOM 1714 C C . GLY A 1 222 ? -19.397 -15.590 5.724 1.00 35.06 222 GLY A C 1
ATOM 1715 O O . GLY A 1 222 ? -18.867 -16.435 5.010 1.00 35.06 222 GLY A O 1
ATOM 1716 N N . VAL A 1 223 ? -18.708 -14.914 6.650 1.00 35.41 223 VAL A N 1
ATOM 1717 C CA . VAL A 1 223 ? -17.295 -15.211 6.960 1.00 35.41 223 VAL A CA 1
ATOM 1718 C C . VAL A 1 223 ? -17.146 -15.672 8.418 1.00 35.41 223 VAL A C 1
ATOM 1720 O O . VAL A 1 223 ? -17.034 -14.852 9.331 1.00 35.41 223 VAL A O 1
ATOM 1723 N N . LEU A 1 224 ? -17.168 -16.996 8.611 1.00 34.09 224 LEU A N 1
ATOM 1724 C CA . LEU A 1 224 ? -16.557 -17.738 9.723 1.00 34.09 224 LEU A CA 1
ATOM 1725 C C . LEU A 1 224 ? -15.662 -18.825 9.126 1.00 34.09 224 LEU A C 1
ATOM 1727 O O . LEU A 1 224 ? -16.136 -19.492 8.179 1.00 34.09 224 LEU A O 1
#

Sequence (224 aa):
MIPPIEPLSPFEVFRTPIQIRRFTDGFYLNGIWQEGSQVVLNTVLITGNVVHITYNGVSLASIPFTINLATTMALIQAALLAQPNVEQVNISTDNKTITVIPLPPNLSVVNSFTVTGGASQPLVTISNSPTIIASTASVQPLGKDVKLVPEGRRDSAEFKFYTSTEIFGITTQNPDQVTVLKAPFTGIVYEVININDWQNNANFNITNHYKFVALRLHPLPGVL

pLDDT: mean 80.64, std 15.73, range [30.66, 98.38]

Foldseek 3Di:
DPDPPPDPDQVNLFQFKKKKWAAADEDDDPNDTFGWKKKFWPAADDAFKKKWWQKPNRTFDIQHDPPDRVVSLVVVQVRLCPDPQWPGWDADPRRGMITTYGHPPDAIDGPDMFMDTDPDTTDMDMDSGTDIDIFTKRKAQCPPVLVVDDPVQSPFDKIKIKGLDDFAADDVGFGIWMQGCDPPRHPFIWGWHDKDWDPPDPVVVDRTMIITMTGTDDPDPPDD